Protein AF-A0A830HK36-F1 (afdb_monomer)

Sequence (342 aa):
MQSNKYELEREARIAQNKKRMAELNLLFIARTTIAHAPAPARARLPAPTRVRCSLPVRASARLVGAQAEHARGLGSDSETDDEGFVTPARDDPLRLGATTSGKRAIERVVSRNTSRNETWTGARMHELPPPPPGVRRNMSCHCCTQCVASWRGNMTKPLACSTCGKFYCARCLFHINGAADMEEVYNFIDEMSEDWSCFHCTGSCACQDKSLTSLYRHDSKPGYMAHKHRGWVGVNGGFAEAACKPQESLLDDSLNERRVKRKLTLDKPAPPPVVATATPPAAPVPELAVGASVRKKFGTRFFKGTVTELWQEPGEELTAHIVYEDGDEEDLGAEEARACVV

Structure (mmCIF, N/CA/C/O backbone):
data_AF-A0A830HK36-F1
#
_entry.id   AF-A0A830HK36-F1
#
loop_
_atom_site.group_PDB
_atom_site.id
_atom_site.type_symbol
_atom_site.label_atom_id
_atom_site.label_alt_id
_atom_site.label_comp_id
_atom_site.label_asym_id
_atom_site.label_entity_id
_atom_site.label_seq_id
_atom_site.pdbx_PDB_ins_code
_atom_site.Cartn_x
_atom_site.Cartn_y
_atom_site.Cartn_z
_atom_site.occupancy
_atom_site.B_iso_or_equiv
_atom_site.auth_seq_id
_atom_site.auth_comp_id
_atom_site.auth_asym_id
_atom_site.auth_atom_id
_atom_site.pdbx_PDB_model_num
ATOM 1 N N . MET A 1 1 ? 4.012 27.218 -19.187 1.00 58.56 1 MET A N 1
ATOM 2 C CA . MET A 1 1 ? 2.718 27.594 -18.563 1.00 58.56 1 MET A CA 1
ATOM 3 C C . MET A 1 1 ? 1.893 26.415 -18.027 1.00 58.56 1 MET A C 1
ATOM 5 O O . MET A 1 1 ? 1.077 26.654 -17.152 1.00 58.56 1 MET A O 1
ATOM 9 N N . GLN A 1 2 ? 2.092 25.159 -18.458 1.00 56.31 2 GLN A N 1
ATOM 10 C CA . GLN A 1 2 ? 1.302 24.017 -17.948 1.00 56.31 2 GLN A CA 1
ATOM 11 C C . GLN A 1 2 ? 1.636 23.584 -16.502 1.00 56.31 2 GLN A C 1
ATOM 13 O O . GLN A 1 2 ? 0.749 23.095 -15.811 1.00 56.31 2 GLN A O 1
ATOM 18 N N . SER A 1 3 ? 2.861 23.829 -16.015 1.00 64.75 3 SER A N 1
ATOM 19 C CA . SER A 1 3 ? 3.286 23.459 -14.647 1.00 64.75 3 SER A CA 1
ATOM 20 C C . SER A 1 3 ? 2.454 24.131 -13.545 1.00 64.75 3 SER A C 1
ATOM 22 O O . SER A 1 3 ? 2.100 23.496 -12.559 1.00 64.75 3 SER A O 1
ATOM 24 N N . ASN A 1 4 ? 2.060 25.391 -13.752 1.00 87.25 4 ASN A N 1
ATOM 25 C CA . ASN A 1 4 ? 1.393 26.204 -12.729 1.00 87.25 4 ASN A CA 1
ATOM 26 C C . ASN A 1 4 ? -0.065 25.755 -12.477 1.00 87.25 4 ASN A C 1
ATOM 28 O O . ASN A 1 4 ? -0.591 25.851 -11.374 1.00 87.25 4 ASN A O 1
ATOM 32 N N . LYS A 1 5 ? -0.722 25.173 -13.492 1.00 89.44 5 LYS A N 1
ATOM 33 C CA . LYS A 1 5 ? -2.081 24.626 -13.347 1.00 89.44 5 LYS A CA 1
ATOM 34 C C . LYS A 1 5 ? -2.105 23.391 -12.437 1.00 89.44 5 LYS A C 1
ATOM 36 O O . LYS A 1 5 ? -3.035 23.225 -11.655 1.00 89.44 5 LYS A O 1
ATOM 41 N N . TYR A 1 6 ? -1.087 22.534 -12.531 1.00 81.88 6 TYR A N 1
ATOM 42 C CA . TYR A 1 6 ? -1.028 21.300 -11.746 1.00 81.88 6 TYR A CA 1
ATOM 43 C C . TYR A 1 6 ? -0.769 21.566 -10.259 1.00 81.88 6 TYR A C 1
ATOM 45 O O . TYR A 1 6 ? -1.381 20.922 -9.405 1.00 81.88 6 TYR A O 1
ATOM 53 N N . GLU A 1 7 ? 0.096 22.533 -9.947 1.00 88.56 7 GLU A N 1
ATOM 54 C CA . GLU A 1 7 ? 0.375 22.949 -8.568 1.00 88.56 7 GLU A CA 1
ATOM 55 C C . GLU A 1 7 ? -0.876 23.525 -7.897 1.00 88.56 7 GLU A C 1
ATOM 57 O O . GLU A 1 7 ? -1.261 23.045 -6.830 1.00 88.56 7 GLU A O 1
ATOM 62 N N . LEU A 1 8 ? -1.601 24.419 -8.578 1.00 92.94 8 LEU A N 1
ATOM 63 C CA . LEU A 1 8 ? -2.870 24.965 -8.081 1.00 92.94 8 LEU A CA 1
ATOM 64 C C . LEU A 1 8 ? -3.931 23.878 -7.836 1.00 92.94 8 LEU A C 1
ATOM 66 O O . LEU A 1 8 ? -4.602 23.875 -6.803 1.00 92.94 8 LEU A O 1
ATOM 70 N N . GLU A 1 9 ? -4.071 22.906 -8.744 1.00 90.81 9 GLU A N 1
ATOM 71 C CA . GLU A 1 9 ? -4.997 21.780 -8.548 1.00 90.81 9 GLU A CA 1
ATOM 72 C C . GLU A 1 9 ? -4.570 20.856 -7.392 1.00 90.81 9 GLU A C 1
ATOM 74 O O . GLU A 1 9 ? -5.410 20.248 -6.720 1.00 90.81 9 GLU A O 1
ATOM 79 N N . ARG A 1 10 ? -3.263 20.700 -7.151 1.00 89.19 10 ARG A N 1
ATOM 80 C CA . ARG A 1 10 ? -2.732 19.935 -6.014 1.00 89.19 10 ARG A CA 1
ATOM 81 C C . ARG A 1 10 ? -3.017 20.650 -4.694 1.00 89.19 10 ARG A C 1
ATOM 83 O O . ARG A 1 10 ? -3.523 20.009 -3.774 1.00 89.19 10 ARG A O 1
ATOM 90 N N . GLU A 1 11 ? -2.757 21.949 -4.613 1.00 93.38 11 GLU A N 1
ATOM 91 C CA . GLU A 1 11 ? -3.015 22.757 -3.417 1.00 93.38 11 GLU A CA 1
ATOM 92 C C . GLU A 1 11 ? -4.505 22.815 -3.070 1.00 93.38 11 GLU A C 1
ATOM 94 O O . GLU A 1 11 ? -4.875 22.596 -1.913 1.00 93.38 11 GLU A O 1
ATOM 99 N N . ALA A 1 12 ? -5.377 22.983 -4.070 1.00 93.50 12 ALA A N 1
ATOM 100 C CA . ALA A 1 12 ? -6.826 22.961 -3.874 1.00 93.50 12 ALA A CA 1
ATOM 101 C C . ALA A 1 12 ? -7.313 21.630 -3.268 1.00 93.50 12 ALA A C 1
ATOM 103 O O . ALA A 1 12 ? -8.135 21.622 -2.348 1.00 93.50 12 ALA A O 1
ATOM 104 N N . ARG A 1 13 ? -6.764 20.493 -3.721 1.00 81.38 13 ARG A N 1
ATOM 105 C CA . ARG A 1 13 ? -7.080 19.168 -3.156 1.00 81.38 13 ARG A CA 1
ATOM 106 C C . ARG A 1 13 ? -6.588 19.011 -1.721 1.00 81.38 13 ARG A C 1
ATOM 108 O O . ARG A 1 13 ? -7.319 18.479 -0.887 1.00 81.38 13 ARG A O 1
ATOM 115 N N . ILE A 1 14 ? -5.377 19.479 -1.416 1.00 84.62 14 ILE A N 1
ATOM 116 C CA . ILE A 1 14 ? -4.837 19.447 -0.049 1.00 84.62 14 ILE A CA 1
ATOM 117 C C . ILE A 1 14 ? -5.732 20.271 0.884 1.00 84.62 14 ILE A C 1
ATOM 119 O O . ILE A 1 14 ? -6.110 19.791 1.953 1.00 84.62 14 ILE A O 1
ATOM 123 N N . ALA A 1 15 ? -6.137 21.472 0.465 1.00 91.31 15 ALA A N 1
ATOM 124 C CA . ALA A 1 15 ? -7.046 22.321 1.231 1.00 91.31 15 ALA A CA 1
ATOM 125 C C . ALA A 1 15 ? -8.415 21.650 1.457 1.00 91.31 15 ALA A C 1
ATOM 127 O O . ALA A 1 15 ? -8.932 21.652 2.577 1.00 91.31 15 ALA A O 1
ATOM 128 N N . GLN A 1 16 ? -8.977 21.007 0.428 1.00 92.25 16 GLN A N 1
ATOM 129 C CA . GLN A 1 16 ? -10.244 20.280 0.536 1.00 92.25 16 GLN A CA 1
ATOM 130 C C . GLN A 1 16 ? -10.155 19.087 1.503 1.00 92.25 16 GLN A C 1
ATOM 132 O O . GLN A 1 16 ? -11.058 18.888 2.319 1.00 92.25 16 GLN A O 1
ATOM 137 N N . ASN A 1 17 ? -9.062 18.319 1.461 1.00 81.81 17 ASN A N 1
ATOM 138 C CA . ASN A 1 17 ? -8.840 17.202 2.381 1.00 81.81 17 ASN A CA 1
ATOM 139 C C . ASN A 1 17 ? -8.663 17.681 3.827 1.00 81.81 17 ASN A C 1
ATOM 141 O O . ASN A 1 17 ? -9.283 17.115 4.728 1.00 81.81 17 ASN A O 1
ATOM 145 N N . LYS A 1 18 ? -7.903 18.763 4.052 1.00 87.75 18 LYS A N 1
ATOM 146 C CA . LYS A 1 18 ? -7.765 19.388 5.378 1.00 87.75 18 LYS A CA 1
ATOM 147 C C . LYS A 1 18 ? -9.119 19.828 5.936 1.00 87.75 18 LYS A C 1
ATOM 149 O O . LYS A 1 18 ? -9.432 19.519 7.084 1.00 87.75 18 LYS A O 1
ATOM 154 N N . LYS A 1 19 ? -9.959 20.468 5.113 1.00 93.19 19 LYS A N 1
ATOM 155 C CA . LYS A 1 19 ? -11.326 20.852 5.499 1.00 93.19 19 LYS A CA 1
ATOM 156 C C . LYS A 1 19 ? -12.171 19.634 5.888 1.00 93.19 19 LYS A C 1
ATOM 158 O O . LYS A 1 19 ? -12.787 19.629 6.949 1.00 93.19 19 LYS A O 1
ATOM 163 N N . ARG A 1 20 ? -12.151 18.577 5.071 1.00 89.44 20 ARG A N 1
ATOM 164 C CA . ARG A 1 20 ? -12.899 17.338 5.338 1.00 89.44 20 ARG A CA 1
ATOM 165 C C . ARG A 1 20 ? -12.444 16.650 6.630 1.00 89.44 20 ARG A C 1
ATOM 167 O O . ARG A 1 20 ? -13.276 16.134 7.371 1.00 89.44 20 ARG A O 1
ATOM 174 N N . MET A 1 21 ? -11.143 16.652 6.918 1.00 85.38 21 MET A N 1
ATOM 175 C CA . MET A 1 21 ? -10.602 16.108 8.167 1.00 85.38 21 MET A CA 1
ATOM 176 C C . MET A 1 21 ? -11.009 16.943 9.385 1.00 85.38 21 MET A C 1
ATOM 178 O O . MET A 1 21 ? -11.389 16.372 10.405 1.00 85.38 21 MET A O 1
ATOM 182 N N . ALA A 1 22 ? -11.011 18.274 9.273 1.00 90.06 22 ALA A N 1
ATOM 183 C CA . ALA A 1 22 ? -11.504 19.153 10.331 1.00 90.06 22 ALA A CA 1
ATOM 184 C C . ALA A 1 22 ? -12.996 18.908 10.635 1.00 90.06 22 ALA A C 1
ATOM 186 O O . ALA A 1 22 ?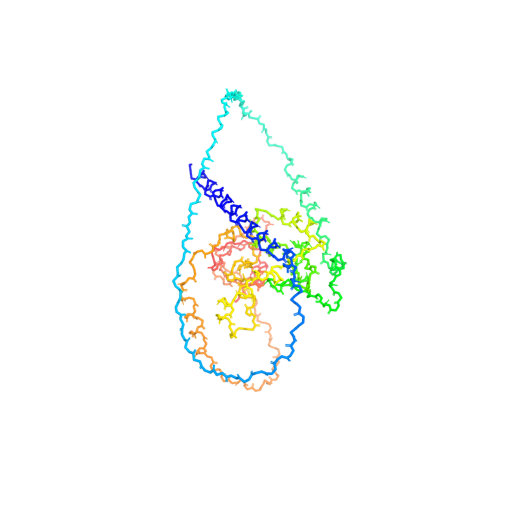 -13.377 18.792 11.798 1.00 90.06 22 ALA A O 1
ATOM 187 N N . GLU A 1 23 ? -13.831 18.740 9.604 1.00 92.38 23 GLU A N 1
ATOM 188 C CA . GLU A 1 23 ? -15.253 18.396 9.762 1.00 92.38 23 GLU A CA 1
ATOM 189 C C . GLU A 1 23 ? -15.447 17.034 10.450 1.00 92.38 23 GLU A C 1
ATOM 191 O O . GLU A 1 23 ? -16.279 16.900 11.351 1.00 92.38 23 GLU A O 1
ATOM 196 N N . LEU A 1 24 ? -14.652 16.023 10.081 1.00 87.56 24 LEU A N 1
ATOM 197 C CA . LEU A 1 24 ? -14.685 14.712 10.735 1.00 87.56 24 LEU A CA 1
ATOM 198 C C . LEU A 1 24 ? -14.238 14.781 12.201 1.00 87.56 24 LEU A C 1
ATOM 200 O O . LEU A 1 24 ? -14.864 14.139 13.046 1.00 87.56 24 LEU A O 1
ATOM 204 N N . ASN A 1 25 ? -13.216 15.579 12.519 1.00 87.12 25 ASN A N 1
ATOM 205 C CA . ASN A 1 25 ? -12.783 15.810 13.898 1.00 87.12 25 ASN A CA 1
ATOM 206 C C . ASN A 1 25 ? -13.870 16.504 14.729 1.00 87.12 25 ASN A C 1
ATOM 208 O O . ASN A 1 25 ? -14.127 16.086 15.856 1.00 87.12 25 ASN A O 1
ATOM 212 N N . LEU A 1 26 ? -14.568 17.500 14.176 1.00 90.00 26 LEU A N 1
ATOM 213 C CA . LEU A 1 26 ? -15.695 18.142 14.862 1.00 90.00 26 LEU A CA 1
ATOM 214 C C . LEU A 1 26 ? -16.840 17.158 15.131 1.00 90.00 26 LEU A C 1
ATOM 216 O O . LEU A 1 26 ? -17.381 17.127 16.236 1.00 90.00 26 LEU A O 1
ATOM 220 N N . LEU A 1 27 ? -17.179 16.301 14.162 1.00 86.69 27 LEU A N 1
ATOM 221 C CA . LEU A 1 27 ? -18.181 15.246 14.354 1.00 86.69 27 LEU A CA 1
ATOM 222 C C . LEU A 1 27 ? -17.747 14.214 15.402 1.00 86.69 27 LEU A C 1
ATOM 224 O O . LEU A 1 27 ? -18.587 13.698 16.145 1.00 86.69 27 LEU A O 1
ATOM 228 N N . PHE A 1 28 ? -16.451 13.910 15.472 1.00 86.88 28 PHE A N 1
ATOM 229 C CA . PHE A 1 28 ? -15.896 13.036 16.498 1.00 86.88 28 PHE A CA 1
ATOM 230 C C . PHE A 1 28 ? -16.030 13.662 17.891 1.00 86.88 28 PHE A C 1
ATOM 232 O O . PHE A 1 28 ? -16.603 13.026 18.775 1.00 86.88 28 PHE A O 1
ATOM 239 N N . ILE A 1 29 ? -15.611 14.921 18.061 1.00 84.69 29 ILE A N 1
ATOM 240 C CA . ILE A 1 29 ? -15.742 15.669 19.322 1.00 84.69 29 ILE A CA 1
ATOM 241 C C . ILE A 1 29 ? -17.211 15.762 19.753 1.00 84.69 29 ILE A C 1
ATOM 243 O O . ILE A 1 29 ? -17.525 15.527 20.919 1.00 84.69 29 ILE A O 1
ATOM 247 N N . ALA A 1 30 ? -18.130 16.046 18.826 1.00 81.50 30 ALA A N 1
ATOM 248 C CA . ALA A 1 30 ? -19.563 16.117 19.118 1.00 81.50 30 ALA A CA 1
ATOM 249 C C . ALA A 1 30 ? -20.128 14.767 19.599 1.00 81.50 30 ALA A C 1
ATOM 251 O O . ALA A 1 30 ? -20.947 14.710 20.515 1.00 81.50 30 ALA A O 1
ATOM 252 N N . ARG A 1 31 ? -19.675 13.649 19.017 1.00 81.81 31 ARG A N 1
ATOM 253 C CA . ARG A 1 31 ? -20.098 12.308 19.450 1.00 81.81 31 ARG A CA 1
ATOM 254 C C . ARG A 1 31 ? -19.546 11.933 20.821 1.00 81.81 31 ARG A C 1
ATOM 256 O O . ARG A 1 31 ? -20.273 11.332 21.610 1.00 81.81 31 ARG A O 1
ATOM 263 N N . THR A 1 32 ? -18.293 12.269 21.112 1.00 78.94 32 THR A N 1
ATOM 264 C CA . THR A 1 32 ? -17.676 11.945 22.405 1.00 78.94 32 THR A CA 1
ATOM 265 C C . THR A 1 32 ? -18.232 12.812 23.534 1.00 78.94 32 THR A C 1
ATOM 267 O O . THR A 1 32 ? -18.487 12.293 24.617 1.00 78.94 32 THR A O 1
ATOM 270 N N . THR A 1 33 ? -18.537 14.089 23.284 1.00 77.69 33 THR A N 1
ATOM 271 C CA . THR A 1 33 ? -19.205 14.950 24.280 1.00 77.69 33 THR A CA 1
ATOM 272 C C . THR A 1 33 ? -20.608 14.460 24.635 1.00 77.69 33 THR A C 1
ATOM 274 O O . THR A 1 33 ? -20.967 14.471 25.810 1.00 77.69 33 THR A O 1
ATOM 277 N N . ILE A 1 34 ? -21.380 13.937 23.673 1.00 72.44 34 ILE A N 1
ATOM 278 C CA . ILE A 1 34 ? -22.687 13.317 23.964 1.00 72.44 34 ILE A CA 1
ATOM 279 C C . ILE A 1 34 ? -22.522 12.036 24.798 1.00 72.44 34 ILE A C 1
ATOM 281 O O . ILE A 1 34 ? -23.320 11.784 25.700 1.00 72.44 34 ILE A O 1
ATOM 285 N N . ALA A 1 35 ? -21.484 11.238 24.539 1.00 66.69 35 ALA A N 1
ATOM 286 C CA . ALA A 1 35 ? -21.233 9.999 25.278 1.00 66.69 35 ALA A CA 1
ATOM 287 C C . ALA A 1 35 ? -20.786 10.230 26.736 1.00 66.69 35 ALA A C 1
ATOM 289 O O . ALA A 1 35 ? -21.010 9.366 27.582 1.00 66.69 35 ALA A O 1
ATOM 290 N N . HIS A 1 36 ? -20.183 11.386 27.033 1.00 64.88 36 HIS A N 1
ATOM 291 C CA . HIS A 1 36 ? -19.720 11.759 28.374 1.00 64.88 36 HIS A CA 1
ATOM 292 C C . HIS A 1 36 ? -20.655 12.712 29.126 1.00 64.88 36 HIS A C 1
ATOM 294 O O . HIS A 1 36 ? -20.343 13.096 30.255 1.00 64.88 36 HIS A O 1
ATOM 300 N N . ALA A 1 37 ? -21.809 13.071 28.554 1.00 62.34 37 ALA A N 1
ATOM 301 C CA . ALA A 1 37 ? -22.826 13.793 29.302 1.00 62.34 37 ALA A CA 1
ATOM 302 C C . ALA A 1 37 ? -23.232 12.943 30.525 1.00 62.34 37 ALA A C 1
ATOM 304 O O . ALA A 1 37 ? -23.638 11.787 30.351 1.00 62.34 37 ALA A O 1
ATOM 305 N N . PRO A 1 38 ? -23.102 13.463 31.763 1.00 68.69 38 PRO A N 1
ATOM 306 C CA . PRO A 1 38 ? -23.496 12.724 32.951 1.00 68.69 38 PRO A CA 1
ATOM 307 C C . PRO A 1 38 ? -24.960 12.335 32.790 1.00 68.69 38 PRO A C 1
ATOM 309 O O . PRO A 1 38 ? -25.804 13.190 32.509 1.00 68.69 38 PRO A O 1
ATOM 312 N N . ALA A 1 39 ? -25.246 11.035 32.915 1.00 66.25 39 ALA A N 1
ATOM 313 C CA . ALA A 1 39 ? -26.605 10.527 32.818 1.00 66.25 39 ALA A CA 1
ATOM 314 C C . ALA A 1 39 ? -27.504 11.409 33.698 1.00 66.25 39 ALA A C 1
ATOM 316 O O . ALA A 1 39 ? -27.148 11.617 34.866 1.00 66.25 39 ALA A O 1
ATOM 317 N N . PRO A 1 40 ? -28.613 11.962 33.164 1.00 67.06 40 PRO A N 1
ATOM 318 C CA . PRO A 1 40 ? -29.472 12.841 33.938 1.00 67.06 40 PRO A CA 1
ATOM 319 C C . PRO A 1 40 ? -29.811 12.109 35.225 1.00 67.06 40 PRO A C 1
ATOM 321 O O . PRO A 1 40 ? -30.260 10.956 35.178 1.00 67.06 40 PRO A O 1
ATOM 324 N N . ALA A 1 41 ? -29.486 12.741 36.357 1.00 64.88 41 ALA A N 1
ATOM 325 C CA . ALA A 1 41 ? -29.675 12.166 37.675 1.00 64.88 41 ALA A CA 1
ATOM 326 C C . ALA A 1 41 ? -31.085 11.584 37.712 1.00 64.88 41 ALA A C 1
ATOM 328 O O . ALA A 1 41 ? -32.067 12.319 37.592 1.00 64.88 41 ALA A O 1
ATOM 329 N N . ARG A 1 42 ? -31.185 10.250 37.777 1.00 56.16 42 ARG A N 1
ATOM 330 C CA . ARG A 1 42 ? -32.475 9.578 37.883 1.00 56.16 42 ARG A CA 1
ATOM 331 C C . ARG A 1 42 ? -33.108 10.113 39.154 1.00 56.16 42 ARG A C 1
ATOM 333 O O . ARG A 1 42 ? -32.707 9.712 40.247 1.00 56.16 42 ARG A O 1
ATOM 340 N N . ALA A 1 43 ? -34.062 11.032 39.005 1.00 60.31 43 ALA A N 1
ATOM 341 C CA . ALA A 1 43 ? -34.945 11.419 40.082 1.00 60.31 43 ALA A CA 1
ATOM 342 C C . ALA A 1 43 ? -35.481 10.108 40.654 1.00 60.31 43 ALA A C 1
ATOM 344 O O . ALA A 1 43 ? -36.105 9.319 39.937 1.00 60.31 43 ALA A O 1
ATOM 345 N N . ARG A 1 44 ? -35.119 9.814 41.907 1.00 55.53 44 ARG A N 1
ATOM 346 C CA . ARG A 1 44 ? -35.640 8.657 42.626 1.00 55.53 44 ARG A CA 1
ATOM 347 C C . ARG A 1 44 ? -37.140 8.875 42.732 1.00 55.53 44 ARG A C 1
ATOM 349 O O . ARG A 1 44 ? -37.599 9.589 43.617 1.00 55.53 44 ARG A O 1
ATOM 356 N N . LEU A 1 45 ? -37.891 8.300 41.798 1.00 65.50 45 LEU A N 1
ATOM 357 C CA . LEU A 1 45 ? -39.326 8.182 41.957 1.00 65.50 45 LEU A CA 1
ATOM 358 C C . LEU A 1 45 ? -39.558 7.367 43.238 1.00 65.50 45 LEU A C 1
ATOM 360 O O . LEU A 1 45 ? -38.884 6.347 43.432 1.00 65.50 45 LEU A O 1
ATOM 364 N N . PRO A 1 46 ? -40.445 7.824 44.136 1.00 66.62 46 PRO A N 1
ATOM 365 C CA . PRO A 1 46 ? -40.798 7.064 45.322 1.00 66.62 46 PRO A CA 1
ATOM 366 C C . PRO A 1 46 ? -41.294 5.677 44.904 1.00 66.62 46 PRO A C 1
ATOM 368 O O . PRO A 1 46 ? -41.938 5.516 43.864 1.00 66.62 46 PRO A O 1
ATOM 371 N N . ALA A 1 47 ? -40.933 4.669 45.698 1.00 59.12 47 ALA A N 1
ATOM 372 C CA . ALA A 1 47 ? -41.274 3.279 45.434 1.00 59.12 47 ALA A CA 1
ATOM 373 C C . ALA A 1 47 ? -42.781 3.136 45.146 1.00 59.12 47 ALA A C 1
ATOM 375 O O . ALA A 1 47 ? -43.590 3.713 45.877 1.00 59.12 47 ALA A O 1
ATOM 376 N N . PRO A 1 48 ? -43.181 2.374 44.111 1.00 47.03 48 PRO A N 1
ATOM 377 C CA . PRO A 1 48 ? -44.587 2.188 43.807 1.00 47.03 48 PRO A CA 1
ATOM 378 C C . PRO A 1 48 ? -45.244 1.409 44.946 1.00 47.03 48 PRO A C 1
ATOM 380 O O . PRO A 1 48 ? -44.954 0.232 45.177 1.00 47.03 48 PRO A O 1
ATOM 383 N N . THR A 1 49 ? -46.153 2.065 45.659 1.00 59.19 49 THR A N 1
ATOM 384 C CA . THR A 1 49 ? -47.105 1.405 46.544 1.00 59.19 49 THR A CA 1
ATOM 385 C C . THR A 1 49 ? -47.931 0.450 45.686 1.00 59.19 49 THR A C 1
ATOM 387 O O . THR A 1 49 ? -48.589 0.861 44.730 1.00 59.19 49 THR A O 1
ATOM 390 N N . ARG A 1 50 ? -47.856 -0.854 45.982 1.00 44.91 50 ARG A N 1
ATOM 391 C CA . ARG A 1 50 ? -48.641 -1.892 45.300 1.00 44.91 50 ARG A CA 1
ATOM 392 C C . ARG A 1 50 ? -50.130 -1.638 45.529 1.00 44.91 50 ARG A C 1
ATOM 394 O O . ARG A 1 50 ? -50.684 -2.080 46.529 1.00 44.91 50 ARG A O 1
ATOM 401 N N . VAL A 1 51 ? -50.785 -0.991 44.573 1.00 45.88 51 VAL A N 1
ATOM 402 C CA . VAL A 1 51 ? -52.243 -0.993 44.459 1.00 45.88 51 VAL A CA 1
ATOM 403 C C . VAL A 1 51 ? -52.611 -2.027 43.400 1.00 45.88 51 VAL A C 1
ATOM 405 O O . VAL A 1 51 ? -52.342 -1.855 42.213 1.00 45.88 51 VAL A O 1
ATOM 408 N N . ARG A 1 52 ? -53.191 -3.146 43.846 1.00 48.00 52 ARG A N 1
ATOM 409 C CA . ARG A 1 52 ? -53.922 -4.068 42.973 1.00 48.00 52 ARG A CA 1
ATOM 410 C C . ARG A 1 52 ? -55.210 -3.367 42.556 1.00 48.00 52 ARG A C 1
ATOM 412 O O . ARG A 1 52 ? -56.121 -3.300 43.369 1.00 48.00 52 ARG A O 1
ATOM 419 N N . CYS A 1 53 ? -55.299 -2.921 41.309 1.00 35.78 53 CYS A N 1
ATOM 420 C CA . CYS A 1 53 ? -56.580 -2.648 40.669 1.00 35.78 53 CYS A CA 1
ATOM 421 C C . CYS A 1 53 ? -56.568 -3.170 39.232 1.00 35.78 53 CYS A C 1
ATOM 423 O O . CYS A 1 53 ? -55.646 -2.940 38.453 1.00 35.78 53 CYS A O 1
ATOM 425 N N . SER A 1 54 ? -57.618 -3.927 38.951 1.00 41.78 54 SER A N 1
ATOM 426 C CA . SER A 1 54 ? -58.068 -4.471 37.679 1.00 41.78 54 SER A CA 1
ATOM 427 C C . SER A 1 54 ? -58.232 -3.404 36.592 1.00 41.78 54 SER A C 1
ATOM 429 O O . SER A 1 54 ? -58.691 -2.295 36.858 1.00 41.78 54 SER A O 1
ATOM 431 N N . LEU A 1 55 ? -57.895 -3.792 35.358 1.00 38.00 55 LEU A N 1
ATOM 432 C CA . LEU A 1 55 ? -58.166 -3.063 34.114 1.00 38.00 55 LEU A CA 1
ATOM 433 C C . LEU A 1 55 ? -59.644 -2.647 34.005 1.00 38.00 55 LEU A C 1
ATOM 435 O O . LEU A 1 55 ? -60.526 -3.389 34.445 1.00 38.00 55 LEU A O 1
ATOM 439 N N . PRO A 1 56 ? -59.917 -1.543 33.288 1.00 46.75 56 PRO A N 1
ATOM 440 C CA . PRO A 1 56 ? -60.539 -1.763 31.988 1.00 46.75 56 PRO A CA 1
ATOM 441 C C . PRO A 1 56 ? -59.976 -0.921 30.829 1.00 46.75 56 PRO A C 1
ATOM 443 O O . PRO A 1 56 ? -59.522 0.210 30.955 1.00 46.75 56 PRO A O 1
ATOM 446 N N . VAL A 1 57 ? -60.071 -1.568 29.671 1.00 41.62 57 VAL A N 1
ATOM 447 C CA . VAL A 1 57 ? -60.219 -1.089 28.289 1.00 41.62 57 VAL A CA 1
ATOM 448 C C . VAL A 1 57 ? -60.835 0.321 28.151 1.00 41.62 57 VAL A C 1
ATOM 450 O O . VAL A 1 57 ? -61.951 0.514 28.620 1.00 41.62 57 VAL A O 1
ATOM 453 N N . ARG A 1 58 ? -60.185 1.254 27.420 1.00 37.16 58 ARG A N 1
ATOM 454 C CA . ARG A 1 58 ? -60.559 1.789 26.073 1.00 37.16 58 ARG A CA 1
ATOM 455 C C . ARG A 1 58 ? -59.894 3.147 25.735 1.00 37.16 58 ARG A C 1
ATOM 457 O O . ARG A 1 58 ? -59.737 4.000 26.592 1.00 37.16 58 ARG A O 1
ATOM 464 N N . ALA A 1 59 ? -59.698 3.325 24.422 1.00 33.56 59 ALA A N 1
ATOM 465 C CA . ALA A 1 59 ? -59.797 4.553 23.612 1.00 33.56 59 ALA A CA 1
ATOM 466 C C . ALA A 1 59 ? -58.640 5.585 23.545 1.00 33.56 59 ALA A C 1
ATOM 468 O O . ALA A 1 59 ? -58.352 6.331 24.469 1.00 33.56 59 ALA A O 1
ATOM 469 N N . SER A 1 60 ? -58.071 5.631 22.333 1.00 42.59 60 SER A N 1
ATOM 470 C CA . SER A 1 60 ? -57.637 6.755 21.485 1.00 42.59 60 SER A CA 1
ATOM 471 C C . SER A 1 60 ? -57.626 8.194 22.026 1.00 42.59 60 SER A C 1
ATOM 473 O O . SER A 1 60 ? -58.667 8.706 22.418 1.00 42.59 60 SER A O 1
ATOM 475 N N . ALA A 1 61 ? -56.527 8.920 21.766 1.00 34.38 61 ALA A N 1
ATOM 476 C CA . ALA A 1 61 ? -56.568 10.337 21.378 1.00 34.38 61 ALA A CA 1
ATOM 477 C C . ALA A 1 61 ? -55.277 10.791 20.663 1.00 34.38 61 ALA A C 1
ATOM 479 O O . ALA A 1 61 ? -54.172 10.379 21.005 1.00 34.38 61 ALA A O 1
ATOM 480 N N . ARG A 1 62 ? -55.466 11.646 19.650 1.00 42.72 62 ARG A N 1
ATOM 481 C CA . ARG A 1 62 ? -54.467 12.392 18.867 1.00 42.72 62 ARG A CA 1
ATOM 482 C C . ARG A 1 62 ? -53.890 13.580 19.664 1.00 42.72 62 ARG A C 1
ATOM 484 O O . ARG A 1 62 ? -54.623 14.194 20.428 1.00 42.72 62 ARG A O 1
ATOM 491 N N . LEU A 1 63 ? -52.662 13.987 19.333 1.00 37.75 63 LEU A N 1
ATOM 492 C CA . LEU A 1 63 ? -52.087 15.349 19.434 1.00 37.75 63 LEU A CA 1
ATOM 493 C C . LEU A 1 63 ? -51.042 15.430 18.298 1.00 37.75 63 LEU A C 1
ATOM 495 O O . LEU A 1 63 ? -50.255 14.500 18.168 1.00 37.75 63 LEU A O 1
ATOM 499 N N . VAL A 1 64 ? -51.054 16.319 17.295 1.00 34.78 64 VAL A N 1
ATOM 500 C CA . VAL A 1 64 ? -51.185 17.792 17.197 1.00 34.78 64 VAL A CA 1
ATOM 501 C C . VAL A 1 64 ? -50.078 18.557 17.936 1.00 34.78 64 VAL A C 1
ATOM 503 O O . VAL A 1 64 ? -50.213 18.846 19.114 1.00 34.78 64 VAL A O 1
ATOM 506 N N . GLY A 1 65 ? -49.006 18.857 17.185 1.00 32.53 65 GLY A N 1
ATOM 507 C CA . GLY A 1 65 ? -48.426 20.192 16.947 1.00 32.53 65 GLY A CA 1
ATOM 508 C C . GLY A 1 65 ? -47.813 21.010 18.095 1.00 32.53 65 GLY A C 1
ATOM 509 O O . GLY A 1 65 ? -48.505 21.346 19.042 1.00 32.53 65 GLY A O 1
ATOM 510 N N . ALA A 1 66 ? -46.561 21.450 17.903 1.00 35.06 66 ALA A N 1
ATOM 511 C CA . ALA A 1 66 ? -46.033 22.797 18.210 1.00 35.06 66 ALA A CA 1
ATOM 512 C C . ALA A 1 66 ? -44.567 22.862 17.717 1.00 35.06 66 ALA A C 1
ATOM 514 O O . ALA A 1 66 ? -43.763 22.007 18.068 1.00 35.06 66 ALA A O 1
ATOM 515 N N . GLN A 1 67 ? -44.286 23.624 16.656 1.00 33.91 67 GLN A N 1
ATOM 516 C CA . GLN A 1 67 ? -43.750 24.999 16.666 1.00 33.91 67 GLN A CA 1
ATOM 517 C C . GLN A 1 67 ? -42.246 25.081 16.982 1.00 33.91 67 GLN A C 1
ATOM 519 O O . GLN A 1 67 ? -41.808 24.859 18.104 1.00 33.91 67 GLN A O 1
ATOM 524 N N . ALA A 1 68 ? -41.477 25.444 15.952 1.00 35.12 68 ALA A N 1
ATOM 525 C CA . ALA A 1 68 ? -40.111 25.933 16.053 1.00 35.12 68 ALA A CA 1
ATOM 526 C C . ALA A 1 68 ? -40.140 27.443 15.780 1.00 35.12 68 ALA A C 1
ATOM 528 O O . ALA A 1 68 ? -40.520 27.864 14.686 1.00 35.12 68 ALA A O 1
ATOM 529 N N . GLU A 1 69 ? -39.756 28.238 16.775 1.00 39.44 69 GLU A N 1
ATOM 530 C CA . GLU A 1 69 ? -39.515 29.671 16.638 1.00 39.44 69 GLU A CA 1
ATOM 531 C C . GLU A 1 69 ? -38.012 29.972 16.704 1.00 39.44 69 GLU A C 1
ATOM 533 O O . GLU A 1 69 ? -37.293 29.485 17.570 1.00 39.44 69 GLU A O 1
ATOM 538 N N . HIS A 1 70 ? -37.586 30.774 15.727 1.00 37.00 70 HIS A N 1
ATOM 539 C CA . HIS A 1 70 ? -36.666 31.909 15.817 1.00 37.00 70 HIS A CA 1
ATOM 540 C C . HIS A 1 70 ? -35.424 31.840 16.726 1.00 37.00 70 HIS A C 1
ATOM 542 O O . HIS A 1 70 ? -35.506 31.960 17.941 1.00 37.00 70 HIS A O 1
ATOM 548 N N . ALA A 1 71 ? -34.258 31.982 16.085 1.00 37.16 71 ALA A N 1
ATOM 549 C CA . ALA A 1 71 ? -33.288 33.003 16.483 1.00 37.16 71 ALA A CA 1
ATOM 550 C C . ALA A 1 71 ? -32.535 33.535 15.248 1.00 37.16 71 ALA A C 1
ATOM 552 O O . ALA A 1 71 ? -31.733 32.839 14.629 1.00 37.16 71 ALA A O 1
ATOM 553 N N . ARG A 1 72 ? -32.834 34.787 14.882 1.00 40.59 72 ARG A N 1
ATOM 554 C CA . ARG A 1 72 ? -31.958 35.672 14.103 1.00 40.59 72 ARG A CA 1
ATOM 555 C C . ARG A 1 72 ? -30.985 36.340 15.072 1.00 40.59 72 ARG A C 1
ATOM 557 O O . ARG A 1 72 ? -31.411 36.711 16.162 1.00 40.59 72 ARG A O 1
ATOM 564 N N . GLY A 1 73 ? -29.792 36.676 14.589 1.00 33.81 73 GLY A N 1
ATOM 565 C CA . GLY A 1 73 ? -29.202 37.968 14.933 1.00 33.81 73 GLY A CA 1
ATOM 566 C C . GLY A 1 73 ? -27.682 38.026 15.010 1.00 33.81 73 GLY A C 1
ATOM 567 O O . GLY A 1 73 ? -27.121 37.485 15.949 1.00 33.81 73 GLY A O 1
ATOM 568 N N . LEU A 1 74 ? -27.128 38.817 14.076 1.00 38.78 74 LEU A N 1
ATOM 569 C CA . LEU A 1 74 ? -26.022 39.782 14.235 1.00 38.78 74 LEU A CA 1
ATOM 570 C C . LEU A 1 74 ? -24.636 39.169 14.541 1.00 38.78 74 LEU A C 1
ATOM 572 O O . LEU A 1 74 ? -24.472 38.429 15.493 1.00 38.78 74 LEU A O 1
ATOM 576 N N . GLY A 1 75 ? -23.579 39.382 13.758 1.00 34.62 75 GLY A N 1
ATOM 577 C CA . GLY A 1 75 ? -23.173 40.603 13.064 1.00 34.62 75 GLY A CA 1
ATOM 578 C C . GLY A 1 75 ? -22.031 41.230 13.863 1.00 34.62 75 GLY A C 1
ATOM 579 O O . GLY A 1 75 ? -22.275 41.683 14.974 1.00 34.62 75 GLY A O 1
ATOM 580 N N . SER A 1 76 ? -20.815 41.237 13.317 1.00 40.16 76 SER A N 1
ATOM 581 C CA . SER A 1 76 ? -19.759 42.173 13.720 1.00 40.16 76 SER A CA 1
ATOM 582 C C . SER A 1 76 ? -18.602 42.123 12.730 1.00 40.16 76 SER A C 1
ATOM 584 O O . SER A 1 76 ? -17.955 41.087 12.558 1.00 40.16 76 SER A O 1
ATOM 586 N N . ASP A 1 77 ? -18.399 43.273 12.106 1.00 38.00 77 ASP A N 1
ATOM 587 C CA . ASP A 1 77 ? -17.263 43.681 11.299 1.00 38.00 77 ASP A CA 1
ATOM 588 C C . ASP A 1 77 ? -15.965 43.714 12.119 1.00 38.00 77 ASP A C 1
ATOM 590 O O . ASP A 1 77 ? -15.983 44.015 13.314 1.00 38.00 77 ASP A O 1
ATOM 594 N N . SER A 1 78 ? -14.834 43.491 11.452 1.00 45.25 78 SER A N 1
ATOM 595 C CA . SER A 1 78 ? -13.578 44.148 11.819 1.00 45.25 78 SER A CA 1
ATOM 596 C C . SER A 1 78 ? -12.639 44.175 10.617 1.00 45.25 78 SER A C 1
ATOM 598 O O . SER A 1 78 ? -12.097 43.146 10.206 1.00 45.25 78 SER A O 1
ATOM 600 N N . GLU A 1 79 ? -12.500 45.377 10.066 1.00 44.09 79 GLU A N 1
ATOM 601 C CA . GLU A 1 79 ? -11.388 45.844 9.243 1.00 44.09 79 GLU A CA 1
ATOM 602 C C . GLU A 1 79 ? -10.050 45.647 9.968 1.00 44.09 79 GLU A C 1
ATOM 604 O O . GLU A 1 79 ? -9.966 45.890 11.171 1.00 44.09 79 GLU A O 1
ATOM 609 N N . THR A 1 80 ? -9.012 45.277 9.217 1.00 43.41 80 THR A N 1
ATOM 610 C CA . THR A 1 80 ? -7.610 45.587 9.535 1.00 43.41 80 THR A CA 1
ATOM 611 C C . THR A 1 80 ? -6.820 45.698 8.229 1.00 43.41 80 THR A C 1
ATOM 613 O O . THR A 1 80 ? -6.598 44.697 7.547 1.00 43.41 80 THR A O 1
ATOM 616 N N . ASP A 1 81 ? -6.504 46.940 7.874 1.00 38.75 81 ASP A N 1
ATOM 617 C CA . ASP A 1 81 ? -5.169 47.487 7.606 1.00 38.75 81 ASP A CA 1
ATOM 618 C C . ASP A 1 81 ? -4.218 46.779 6.622 1.00 38.75 81 ASP A C 1
ATOM 620 O O . ASP A 1 81 ? -3.535 45.795 6.905 1.00 38.75 81 ASP A O 1
ATOM 624 N N . ASP A 1 82 ? -4.197 47.417 5.452 1.00 42.44 82 ASP A N 1
ATOM 625 C CA . ASP A 1 82 ? -3.089 47.789 4.570 1.00 42.44 82 ASP A CA 1
ATOM 626 C C . ASP A 1 82 ? -1.705 47.910 5.252 1.00 42.44 82 ASP A C 1
ATOM 628 O O . ASP A 1 82 ? -1.494 48.788 6.081 1.00 42.44 82 ASP A O 1
ATOM 632 N N . GLU A 1 83 ? -0.736 47.083 4.842 1.00 44.00 83 GLU A N 1
ATOM 633 C CA . GLU A 1 83 ? 0.698 47.319 5.063 1.00 44.00 83 GLU A CA 1
ATOM 634 C C . GLU A 1 83 ? 1.515 46.768 3.871 1.00 44.00 83 GLU A C 1
ATOM 636 O O . GLU A 1 83 ? 1.631 45.561 3.652 1.00 44.00 83 GLU A O 1
ATOM 641 N N . GLY A 1 84 ? 2.123 47.686 3.113 1.00 37.31 84 GLY A N 1
ATOM 642 C CA . GLY A 1 84 ? 3.558 47.627 2.812 1.00 37.31 84 GLY A CA 1
ATOM 643 C C . GLY A 1 84 ? 4.060 46.610 1.783 1.00 37.31 84 GLY A C 1
ATOM 644 O O . GLY A 1 84 ? 4.761 45.656 2.114 1.00 37.31 84 GLY A O 1
ATOM 645 N N . PHE A 1 85 ? 3.844 46.897 0.498 1.00 35.47 85 PHE A N 1
ATOM 646 C CA . PHE A 1 85 ? 4.575 46.276 -0.611 1.00 35.47 85 PHE A CA 1
ATOM 647 C C . PHE A 1 85 ? 6.025 46.804 -0.667 1.00 35.47 85 PHE A C 1
ATOM 649 O O . PHE A 1 85 ? 6.266 47.927 -1.108 1.00 35.47 85 PHE A O 1
ATOM 656 N N . VAL A 1 86 ? 7.002 45.992 -0.245 1.00 38.69 86 VAL A N 1
ATOM 657 C CA . VAL A 1 86 ? 8.442 46.246 -0.446 1.00 38.69 86 VAL A CA 1
ATOM 658 C C . VAL A 1 86 ? 9.038 45.110 -1.275 1.00 38.69 86 VAL A C 1
ATOM 660 O O . VAL A 1 86 ? 9.183 43.981 -0.811 1.00 38.69 86 VAL A O 1
ATOM 663 N N . THR A 1 87 ? 9.399 45.413 -2.520 1.00 45.53 87 THR A N 1
ATOM 664 C CA . THR A 1 87 ? 10.191 44.541 -3.397 1.00 45.53 87 THR A CA 1
ATOM 665 C C . THR A 1 87 ? 11.675 44.617 -3.036 1.00 45.53 87 THR A C 1
ATOM 667 O O . THR A 1 87 ? 12.230 45.718 -3.091 1.00 45.53 87 THR A O 1
ATOM 670 N N . PRO A 1 88 ? 12.371 43.497 -2.777 1.00 43.88 88 PRO A N 1
ATOM 671 C CA . PRO A 1 88 ? 13.818 43.461 -2.872 1.00 43.88 88 PRO A CA 1
ATOM 672 C C . PRO A 1 88 ? 14.276 43.180 -4.308 1.00 43.88 88 PRO A C 1
ATOM 674 O O . PRO A 1 88 ? 13.603 42.521 -5.104 1.00 43.88 88 PRO A O 1
ATOM 677 N N . ALA A 1 89 ? 15.436 43.753 -4.607 1.00 34.84 89 ALA A N 1
ATOM 678 C CA . ALA A 1 89 ? 16.097 43.813 -5.894 1.00 34.84 89 ALA A CA 1
ATOM 679 C C . ALA A 1 89 ? 16.403 42.439 -6.514 1.00 34.84 89 ALA A C 1
ATOM 681 O O . ALA A 1 89 ? 16.637 41.443 -5.834 1.00 34.84 89 ALA A O 1
ATOM 682 N N . ARG A 1 90 ? 16.419 42.440 -7.849 1.00 37.16 90 ARG A N 1
ATOM 683 C CA . ARG A 1 90 ? 16.948 41.377 -8.702 1.00 37.16 90 ARG A CA 1
ATOM 684 C C . ARG A 1 90 ? 18.467 41.326 -8.554 1.00 37.16 90 ARG A C 1
ATOM 686 O O . ARG A 1 90 ? 19.123 42.281 -8.958 1.00 37.16 90 ARG A O 1
ATOM 693 N N . ASP A 1 91 ? 18.985 40.196 -8.093 1.00 35.94 91 ASP A N 1
ATOM 694 C CA . ASP A 1 91 ? 20.378 39.813 -8.307 1.00 35.94 91 ASP A CA 1
ATOM 695 C C . ASP A 1 91 ? 20.456 38.723 -9.386 1.00 35.94 91 ASP A C 1
ATOM 697 O O . ASP A 1 91 ? 19.782 37.690 -9.329 1.00 35.94 91 ASP A O 1
ATOM 701 N N . ASP A 1 92 ? 21.270 39.013 -10.400 1.00 45.84 92 ASP A N 1
ATOM 702 C CA . ASP A 1 92 ? 21.719 38.123 -11.471 1.00 45.84 92 ASP A CA 1
ATOM 703 C C . ASP A 1 92 ? 22.461 36.894 -10.920 1.00 45.84 92 ASP A C 1
ATOM 705 O O . ASP A 1 92 ? 23.322 37.036 -10.048 1.00 45.84 92 ASP A O 1
ATOM 709 N N . PRO A 1 93 ? 22.292 35.709 -11.535 1.00 44.03 93 PRO A N 1
ATOM 710 C CA . PRO A 1 93 ? 23.322 34.686 -11.480 1.00 44.03 93 PRO A CA 1
ATOM 711 C C . PRO A 1 93 ? 23.826 34.354 -12.888 1.00 44.03 93 PRO A C 1
ATOM 713 O O . PRO A 1 93 ? 23.336 33.446 -13.562 1.00 44.03 93 PRO A O 1
ATOM 716 N N . LEU A 1 94 ? 24.888 35.045 -13.307 1.00 42.41 94 LEU A N 1
ATOM 717 C CA . LEU A 1 94 ? 25.837 34.506 -14.278 1.00 42.41 94 LEU A CA 1
ATOM 718 C C . LEU A 1 94 ? 27.041 33.911 -13.540 1.00 42.41 94 LEU A C 1
ATOM 720 O O . LEU A 1 94 ? 27.666 34.567 -12.714 1.00 42.41 94 LEU A O 1
ATOM 724 N N . ARG A 1 95 ? 27.400 32.692 -13.965 1.00 43.78 95 ARG A N 1
ATOM 725 C CA . ARG A 1 95 ? 28.663 31.966 -13.733 1.00 43.78 95 ARG A CA 1
ATOM 726 C C . ARG A 1 95 ? 28.973 31.521 -12.304 1.00 43.78 95 ARG A C 1
ATOM 728 O O . ARG A 1 95 ? 29.611 32.254 -11.567 1.00 43.78 95 ARG A O 1
ATOM 735 N N . LEU A 1 96 ? 28.796 30.223 -12.037 1.00 38.00 96 LEU A N 1
ATOM 736 C CA . LEU A 1 96 ? 29.777 29.439 -11.275 1.00 38.00 96 LEU A CA 1
ATOM 737 C C . LEU A 1 96 ? 29.856 28.005 -11.822 1.00 38.00 96 LEU A C 1
ATOM 739 O O . LEU A 1 96 ? 28.846 27.367 -12.107 1.00 38.00 96 LEU A O 1
ATOM 743 N N . GLY A 1 97 ? 31.091 27.557 -12.043 1.00 34.03 97 GLY A N 1
ATOM 744 C CA . GLY A 1 97 ? 31.441 26.317 -12.724 1.00 34.03 97 GLY A CA 1
ATOM 745 C C . GLY A 1 97 ? 31.124 25.047 -11.938 1.00 34.03 97 GLY A C 1
ATOM 746 O O . GLY A 1 97 ? 31.060 25.025 -10.709 1.00 34.03 97 GLY A O 1
ATOM 747 N N . ALA A 1 98 ? 30.971 23.963 -12.696 1.00 42.22 98 ALA A N 1
ATOM 748 C CA . ALA A 1 98 ? 30.851 22.607 -12.195 1.00 42.22 98 ALA A CA 1
ATOM 749 C C . ALA A 1 98 ? 32.076 22.235 -11.345 1.00 42.22 98 ALA A C 1
ATOM 751 O O . ALA A 1 98 ? 33.192 22.132 -11.851 1.00 42.22 98 ALA A O 1
ATOM 752 N N . THR A 1 99 ? 31.862 21.996 -10.051 1.00 44.56 99 THR A N 1
ATOM 753 C CA . THR A 1 99 ? 32.829 21.296 -9.201 1.00 44.56 99 THR A CA 1
ATOM 754 C C . THR A 1 99 ? 32.208 20.011 -8.666 1.00 44.56 99 THR A C 1
ATOM 756 O O . THR A 1 99 ? 31.005 19.907 -8.427 1.00 44.56 99 THR A O 1
ATOM 759 N N . THR A 1 100 ? 33.055 19.000 -8.519 1.00 48.62 100 THR A N 1
ATOM 760 C CA . THR A 1 100 ? 32.803 17.572 -8.265 1.00 48.62 100 THR A CA 1
ATOM 761 C C . THR A 1 100 ? 32.186 17.235 -6.890 1.00 48.62 100 THR A C 1
ATOM 763 O O . THR A 1 100 ? 32.385 16.145 -6.355 1.00 48.62 100 THR A O 1
ATOM 766 N N . SER A 1 101 ? 31.388 18.135 -6.307 1.00 48.72 101 SER A N 1
ATOM 767 C CA . SER A 1 101 ? 30.856 18.031 -4.938 1.00 48.72 101 SER A CA 1
ATOM 768 C C . SER A 1 101 ? 29.532 17.245 -4.816 1.00 48.72 101 SER A C 1
ATOM 770 O O . SER A 1 101 ? 29.131 16.858 -3.719 1.00 48.72 101 SER A O 1
ATOM 772 N N . GLY A 1 102 ? 28.867 16.923 -5.935 1.00 42.56 102 GLY A N 1
ATOM 773 C CA . GLY A 1 102 ? 27.569 16.224 -5.937 1.00 42.56 102 GLY A CA 1
ATOM 774 C C . GLY A 1 102 ? 27.615 14.757 -5.479 1.00 42.56 102 GLY A C 1
ATOM 775 O O . GLY A 1 102 ? 26.682 14.283 -4.834 1.00 42.56 102 GLY A O 1
ATOM 776 N N . LYS A 1 103 ? 28.723 14.039 -5.722 1.00 42.53 103 LYS A N 1
ATOM 777 C CA . LYS A 1 103 ? 28.836 12.609 -5.363 1.00 42.53 103 LYS A CA 1
ATOM 778 C C . LYS A 1 103 ? 28.903 12.370 -3.846 1.00 42.53 103 LYS A C 1
ATOM 780 O O . LYS A 1 103 ? 28.269 11.444 -3.351 1.00 42.53 103 LYS A O 1
ATOM 785 N N . ARG A 1 104 ? 29.556 13.254 -3.078 1.00 47.03 104 ARG A N 1
ATOM 786 C CA . ARG A 1 104 ? 29.685 13.102 -1.610 1.00 47.03 104 ARG A CA 1
ATOM 787 C C . ARG A 1 104 ? 28.434 13.507 -0.822 1.00 47.03 104 ARG A C 1
ATOM 789 O O . ARG A 1 104 ? 28.318 13.152 0.352 1.00 47.03 104 ARG A O 1
ATOM 796 N N . ALA A 1 105 ? 27.526 14.277 -1.423 1.00 48.53 105 ALA A N 1
ATOM 797 C CA . ALA A 1 105 ? 26.235 14.608 -0.819 1.00 48.53 105 ALA A CA 1
ATOM 798 C C . ALA A 1 105 ? 25.250 13.437 -0.969 1.00 48.53 105 ALA A C 1
ATOM 800 O O . ALA A 1 105 ? 24.591 13.063 -0.000 1.00 48.53 105 ALA A O 1
ATOM 801 N N . ILE A 1 106 ? 25.239 12.795 -2.142 1.00 50.16 106 ILE A N 1
ATOM 802 C CA . ILE A 1 106 ? 24.420 11.608 -2.419 1.00 50.16 106 ILE A CA 1
ATOM 803 C C . ILE A 1 106 ? 24.900 10.414 -1.582 1.00 50.16 106 ILE A C 1
ATOM 805 O O . ILE A 1 106 ? 24.081 9.776 -0.925 1.00 50.16 106 ILE A O 1
ATOM 809 N N . GLU A 1 107 ? 26.211 10.171 -1.475 1.00 44.72 107 GLU A N 1
ATOM 810 C CA . GLU A 1 107 ? 26.746 9.122 -0.590 1.00 44.72 107 GLU A CA 1
ATOM 811 C C . GLU A 1 107 ? 26.403 9.354 0.889 1.00 44.72 107 GLU A C 1
ATOM 813 O O . GLU A 1 107 ? 26.116 8.397 1.602 1.00 44.72 107 GLU A O 1
ATOM 818 N N . ARG A 1 108 ? 26.350 10.605 1.372 1.00 45.62 108 ARG A N 1
ATOM 819 C CA . ARG A 1 108 ? 25.948 10.897 2.763 1.00 45.62 108 ARG A CA 1
ATOM 820 C C . ARG A 1 108 ? 24.455 10.684 3.025 1.00 45.62 108 ARG A C 1
ATOM 822 O O . ARG A 1 108 ? 24.103 10.268 4.128 1.00 45.62 108 ARG A O 1
ATOM 829 N N . VAL A 1 109 ? 23.587 10.933 2.044 1.00 47.06 109 VAL A N 1
ATOM 830 C CA . VAL A 1 109 ? 22.140 10.659 2.153 1.00 47.06 109 VAL A CA 1
ATOM 831 C C . VAL A 1 109 ? 21.860 9.157 2.043 1.00 47.06 109 VAL A C 1
ATOM 833 O O . VAL A 1 109 ? 21.100 8.616 2.844 1.00 47.06 109 VAL A O 1
ATOM 836 N N . VAL A 1 110 ? 22.538 8.458 1.127 1.00 41.88 110 VAL A N 1
ATOM 837 C CA . VAL A 1 110 ? 22.434 6.999 0.971 1.00 41.88 110 VAL A CA 1
ATOM 838 C C . VAL A 1 110 ? 22.987 6.274 2.204 1.00 41.88 110 VAL A C 1
ATOM 840 O O . VAL A 1 110 ? 22.330 5.368 2.707 1.00 41.88 110 VAL A O 1
ATOM 843 N N . SER A 1 111 ? 24.112 6.730 2.767 1.00 36.25 111 SER A N 1
ATOM 844 C CA . SER A 1 111 ? 24.737 6.132 3.958 1.00 36.25 111 SER A CA 1
ATOM 845 C C . SER A 1 111 ? 23.965 6.413 5.266 1.00 36.25 111 SER A C 1
ATOM 847 O O . SER A 1 111 ? 23.939 5.577 6.169 1.00 36.25 111 SER A O 1
ATOM 849 N N . ARG A 1 112 ? 23.236 7.542 5.364 1.00 39.28 112 ARG A N 1
ATOM 850 C CA . ARG A 1 112 ? 22.279 7.794 6.468 1.00 39.28 112 ARG A CA 1
ATOM 851 C C . ARG A 1 112 ? 21.006 6.951 6.372 1.00 39.28 112 ARG A C 1
ATOM 853 O O . ARG A 1 112 ? 20.433 6.620 7.406 1.00 39.28 112 ARG A O 1
ATOM 860 N N . ASN A 1 113 ? 20.553 6.608 5.166 1.00 38.59 113 ASN A N 1
ATOM 861 C CA . ASN A 1 113 ? 19.384 5.744 4.991 1.00 38.59 113 ASN A CA 1
ATOM 862 C C . ASN A 1 113 ? 19.718 4.256 5.168 1.00 38.59 113 ASN A C 1
ATOM 864 O O . ASN A 1 113 ? 18.862 3.509 5.636 1.00 38.59 113 ASN A O 1
ATOM 868 N N . THR A 1 114 ? 20.944 3.814 4.870 1.00 39.66 114 THR A N 1
ATOM 869 C CA . THR A 1 114 ? 21.373 2.426 5.116 1.00 39.66 114 THR A CA 1
ATOM 870 C C . THR A 1 114 ? 21.679 2.140 6.585 1.00 39.66 114 THR A C 1
ATOM 872 O O . THR A 1 114 ? 21.331 1.057 7.047 1.00 39.66 114 THR A O 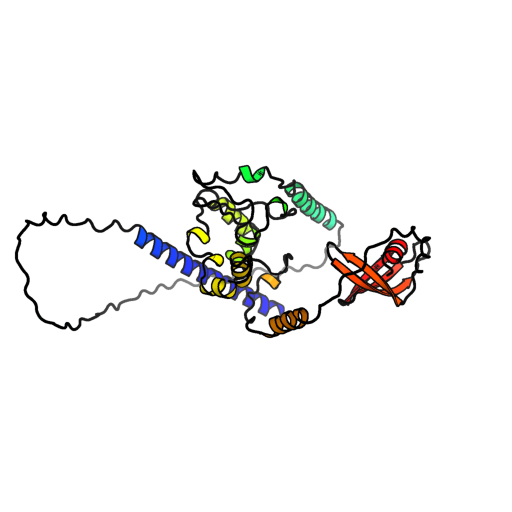1
ATOM 875 N N . SER A 1 115 ? 22.213 3.094 7.361 1.00 39.44 115 SER A N 1
ATOM 876 C CA . SER A 1 115 ? 22.394 2.911 8.816 1.00 39.44 115 SER A CA 1
ATOM 877 C C . SER A 1 115 ? 21.074 2.899 9.600 1.00 39.44 115 SER A C 1
ATOM 879 O O . SER A 1 115 ? 20.989 2.303 10.667 1.00 39.44 115 SER A O 1
ATOM 881 N N . ARG A 1 116 ? 20.008 3.496 9.050 1.00 43.50 116 ARG A N 1
ATOM 882 C CA . ARG A 1 116 ? 18.639 3.438 9.602 1.00 43.50 116 ARG A CA 1
ATOM 883 C C . ARG A 1 116 ? 17.867 2.175 9.195 1.00 43.50 116 ARG A C 1
ATOM 885 O O . ARG A 1 116 ? 16.768 1.946 9.699 1.00 43.50 116 ARG A O 1
ATOM 892 N N . ASN A 1 117 ? 18.443 1.383 8.289 1.00 42.09 117 ASN A N 1
ATOM 893 C CA . ASN A 1 117 ? 17.885 0.149 7.743 1.00 42.09 117 ASN A CA 1
ATOM 894 C C . ASN A 1 117 ? 18.462 -1.112 8.398 1.00 42.09 117 ASN A C 1
ATOM 896 O O . ASN A 1 117 ? 18.355 -2.200 7.824 1.00 42.09 117 ASN A O 1
ATOM 900 N N . GLU A 1 118 ? 19.028 -0.984 9.606 1.00 44.75 118 GLU A N 1
ATOM 901 C CA . GLU A 1 118 ? 19.211 -2.132 10.491 1.00 44.75 118 GLU A CA 1
ATOM 902 C C . GLU A 1 118 ? 17.916 -2.941 10.501 1.00 44.75 118 GLU A C 1
ATOM 904 O O . GLU A 1 118 ? 16.814 -2.432 10.720 1.00 44.75 118 GLU A O 1
ATOM 909 N N . THR A 1 119 ? 18.070 -4.203 10.130 1.00 47.19 119 THR A N 1
ATOM 910 C CA . THR A 1 119 ? 17.021 -5.193 9.954 1.00 47.19 119 THR A CA 1
ATOM 911 C C . THR A 1 119 ? 15.982 -5.090 11.067 1.00 47.19 119 THR A C 1
ATOM 913 O O . THR A 1 119 ? 16.239 -5.474 12.203 1.00 47.19 119 THR A O 1
ATOM 916 N N . TRP A 1 120 ? 14.793 -4.583 10.728 1.00 52.34 120 TRP A N 1
ATOM 917 C CA . TRP A 1 120 ? 13.597 -4.567 11.575 1.00 52.34 120 TRP A CA 1
ATOM 918 C C . TRP A 1 120 ? 13.057 -5.999 11.741 1.00 52.34 120 TRP A C 1
ATOM 920 O O . TRP A 1 120 ? 11.981 -6.363 11.272 1.00 52.34 120 TRP A O 1
ATOM 930 N N . THR A 1 121 ? 13.855 -6.866 12.353 1.00 51.09 121 THR A N 1
ATOM 931 C CA . THR A 1 121 ? 13.593 -8.289 12.552 1.00 51.09 121 THR A CA 1
ATOM 932 C C . THR A 1 121 ? 13.066 -8.504 13.960 1.00 51.09 121 THR A C 1
ATOM 934 O O . THR A 1 121 ? 13.849 -8.539 14.890 1.00 51.09 121 THR A O 1
ATOM 937 N N . GLY A 1 122 ? 11.749 -8.665 14.140 1.00 50.81 122 GLY A N 1
ATOM 938 C CA . GLY A 1 122 ? 11.117 -9.218 15.358 1.00 50.81 122 GLY A CA 1
ATOM 939 C C . GLY A 1 122 ? 11.242 -8.421 16.674 1.00 50.81 122 GLY A C 1
ATOM 940 O O . GLY A 1 122 ? 10.239 -8.232 17.355 1.00 50.81 122 GLY A O 1
ATOM 941 N N . ALA A 1 123 ? 12.426 -7.914 17.016 1.00 51.19 123 ALA A N 1
ATOM 942 C CA . ALA A 1 123 ? 12.804 -7.302 18.282 1.00 51.19 123 ALA A CA 1
ATOM 943 C C . ALA A 1 123 ? 11.961 -6.072 18.645 1.00 51.19 123 ALA A C 1
ATOM 945 O O . ALA A 1 123 ? 11.634 -5.886 19.811 1.00 51.19 123 ALA A O 1
ATOM 946 N N . ARG A 1 124 ? 11.509 -5.279 17.665 1.00 64.56 124 ARG A N 1
ATOM 947 C CA . ARG A 1 124 ? 10.682 -4.087 17.928 1.00 64.56 124 ARG A CA 1
ATOM 948 C C . ARG A 1 124 ? 9.178 -4.329 18.036 1.00 64.56 124 ARG A C 1
ATOM 950 O O . ARG A 1 124 ? 8.459 -3.433 18.457 1.00 64.56 124 ARG A O 1
ATOM 957 N N . MET A 1 125 ? 8.668 -5.535 17.759 1.00 61.38 125 MET A N 1
ATOM 958 C CA . MET A 1 125 ? 7.288 -5.861 18.174 1.00 61.38 125 MET A CA 1
ATOM 959 C C . MET A 1 1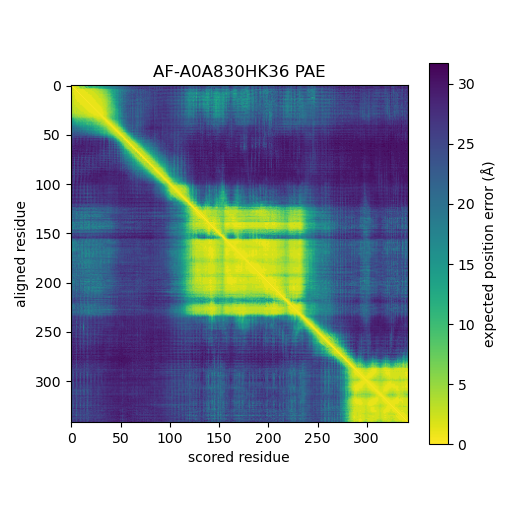25 ? 7.126 -5.750 19.698 1.00 61.38 125 MET A C 1
ATOM 961 O O . MET A 1 125 ? 6.024 -5.471 20.167 1.00 61.38 125 MET A O 1
ATOM 965 N N . HIS A 1 126 ? 8.218 -5.940 20.447 1.00 61.38 126 HIS A N 1
ATOM 966 C CA . HIS A 1 126 ? 8.267 -5.757 21.895 1.00 61.38 126 HIS A CA 1
ATOM 967 C C . HIS A 1 126 ? 8.259 -4.285 22.331 1.00 61.38 126 HIS A C 1
ATOM 969 O O . HIS A 1 126 ? 7.937 -4.022 23.482 1.00 61.38 126 HIS A O 1
ATOM 975 N N . GLU A 1 127 ? 8.584 -3.340 21.440 1.00 77.50 127 GLU A N 1
ATOM 976 C CA . GLU A 1 127 ? 8.504 -1.902 21.742 1.00 77.50 127 GLU A CA 1
ATOM 977 C C . GLU A 1 127 ? 7.078 -1.360 21.630 1.00 77.50 127 GLU A C 1
ATOM 979 O O . GLU A 1 127 ? 6.782 -0.286 22.146 1.00 77.50 127 GLU A O 1
ATOM 984 N N . LEU A 1 128 ? 6.173 -2.082 20.962 1.00 80.44 128 LEU A N 1
ATOM 985 C CA . LEU A 1 128 ? 4.776 -1.680 20.945 1.00 80.44 128 LEU A CA 1
ATOM 986 C C . LEU A 1 128 ? 4.183 -1.839 22.352 1.00 80.44 128 LEU A C 1
ATOM 988 O O . LEU A 1 128 ? 4.439 -2.866 22.989 1.00 80.44 128 LEU A O 1
ATOM 992 N N . PRO A 1 129 ? 3.307 -0.918 22.798 1.00 82.38 129 PRO A N 1
ATOM 993 C CA . PRO A 1 129 ? 2.683 -1.004 24.117 1.00 82.38 129 PRO A CA 1
ATOM 994 C C . PRO A 1 129 ? 2.033 -2.379 24.295 1.00 82.38 129 PRO A C 1
ATOM 996 O O . PRO A 1 129 ? 1.500 -2.906 23.314 1.00 82.38 129 PRO A O 1
ATOM 999 N N . PRO A 1 130 ? 2.067 -3.010 25.479 1.00 86.50 130 PRO A N 1
ATOM 1000 C CA . PRO A 1 130 ? 1.469 -4.328 25.661 1.00 86.50 130 PRO A CA 1
ATOM 1001 C C . PRO A 1 130 ? -0.016 -4.299 25.260 1.00 86.50 130 PRO A C 1
ATOM 1003 O O . PRO A 1 130 ? -0.698 -3.299 25.491 1.00 86.50 130 PRO A O 1
ATOM 1006 N N . PRO A 1 131 ? -0.546 -5.352 24.610 1.00 87.38 131 PRO A N 1
ATOM 1007 C CA . PRO A 1 131 ? -1.974 -5.403 24.332 1.00 87.38 131 PRO A CA 1
ATOM 1008 C C . PRO A 1 131 ? -2.765 -5.449 25.652 1.00 87.38 131 PRO A C 1
ATOM 1010 O O . PRO A 1 131 ? -2.224 -5.884 26.674 1.00 87.38 131 PRO A O 1
ATOM 1013 N N . PRO A 1 132 ? -4.053 -5.066 25.640 1.00 87.75 132 PRO A N 1
ATOM 1014 C CA . PRO A 1 132 ? -4.911 -5.181 26.812 1.00 87.75 132 PRO A CA 1
ATOM 1015 C C . PRO A 1 132 ? -4.885 -6.584 27.430 1.00 87.75 132 PRO A C 1
ATOM 1017 O O . PRO A 1 132 ? -4.773 -7.572 26.690 1.00 87.75 132 PRO A O 1
ATOM 1020 N N . PRO A 1 133 ? -5.056 -6.702 28.760 1.00 91.12 133 PRO A N 1
ATOM 1021 C CA . PRO A 1 133 ? -5.156 -7.995 29.425 1.00 91.12 133 PRO A CA 1
ATOM 1022 C C . PRO A 1 133 ? -6.180 -8.905 28.732 1.00 91.12 133 PRO A C 1
ATOM 1024 O O . PRO A 1 133 ? -7.313 -8.507 28.471 1.00 91.12 133 PRO A O 1
ATOM 1027 N N . GLY A 1 134 ? -5.769 -10.131 28.402 1.00 92.25 134 GLY A N 1
ATOM 1028 C CA . GLY A 1 134 ? -6.622 -11.115 27.725 1.00 92.25 134 GLY A CA 1
ATOM 1029 C C . GLY A 1 134 ? -6.729 -10.966 26.201 1.00 92.25 134 GLY A C 1
ATOM 1030 O O . GLY A 1 134 ? -7.358 -11.807 25.559 1.00 92.25 134 GLY A O 1
ATOM 1031 N N . VAL A 1 135 ? -6.093 -9.961 25.590 1.00 91.50 135 VAL A N 1
ATOM 1032 C CA . VAL A 1 135 ? -6.119 -9.750 24.136 1.00 91.50 135 VAL A CA 1
ATOM 1033 C C . VAL A 1 135 ? -4.782 -10.141 23.511 1.00 91.50 135 VAL A C 1
ATOM 1035 O O . VAL A 1 135 ? -3.730 -9.610 23.855 1.00 91.50 135 VAL A O 1
ATOM 1038 N N . ARG A 1 136 ? -4.806 -11.054 22.533 1.00 90.88 136 ARG A N 1
ATOM 1039 C CA . ARG A 1 136 ? -3.618 -11.362 21.722 1.00 90.88 136 ARG A CA 1
ATOM 1040 C C . ARG A 1 136 ? -3.456 -10.332 20.610 1.00 90.88 136 ARG A C 1
ATOM 1042 O O . ARG A 1 136 ? -4.419 -10.007 19.916 1.00 90.88 136 ARG A O 1
ATOM 1049 N N . ARG A 1 137 ? -2.229 -9.847 20.417 1.00 89.19 137 ARG A N 1
ATOM 1050 C CA . ARG A 1 137 ? -1.889 -8.969 19.296 1.00 89.19 137 ARG A CA 1
ATOM 1051 C C . ARG A 1 137 ? -1.769 -9.779 18.005 1.00 89.19 137 ARG A C 1
ATOM 1053 O O . ARG A 1 137 ? -1.146 -10.838 17.977 1.00 89.19 137 ARG A O 1
ATOM 1060 N N . ASN A 1 138 ? -2.369 -9.272 16.934 1.00 88.62 138 ASN A N 1
ATOM 1061 C CA . ASN A 1 138 ? -2.187 -9.803 15.591 1.00 88.62 138 ASN A CA 1
ATOM 1062 C C . ASN A 1 138 ? -0.731 -9.607 15.169 1.00 88.62 138 ASN A C 1
ATOM 1064 O O . ASN A 1 138 ? -0.135 -8.589 15.493 1.00 88.62 138 ASN A O 1
ATOM 1068 N N . MET A 1 139 ? -0.184 -10.541 14.391 1.00 86.50 139 MET A N 1
ATOM 1069 C CA . MET A 1 139 ? 1.185 -10.447 13.857 1.00 86.50 139 MET A CA 1
ATOM 1070 C C . MET A 1 139 ? 1.245 -9.806 12.457 1.00 86.50 139 MET A C 1
ATOM 1072 O O . MET A 1 139 ? 2.306 -9.729 11.834 1.00 86.50 139 MET A O 1
ATOM 1076 N N . SER A 1 140 ? 0.100 -9.345 11.950 1.00 91.31 140 SER A N 1
ATOM 1077 C CA . SER A 1 140 ? -0.061 -8.740 10.629 1.00 91.31 140 SER A CA 1
ATOM 1078 C C . SER A 1 140 ? -0.849 -7.440 10.690 1.00 91.31 140 SER A C 1
ATOM 1080 O O . SER A 1 140 ? -1.811 -7.334 11.455 1.00 91.31 140 SER A O 1
ATOM 1082 N N . CYS A 1 141 ? -0.490 -6.496 9.816 1.00 93.06 141 CYS A N 1
ATOM 1083 C CA . CYS A 1 141 ? -1.212 -5.240 9.657 1.00 93.06 141 CYS A CA 1
ATOM 1084 C C . CYS A 1 141 ? -2.682 -5.529 9.344 1.00 93.06 141 CYS A C 1
ATOM 1086 O O . CYS A 1 141 ? -2.988 -6.347 8.474 1.00 93.06 141 CYS A O 1
ATOM 1088 N N . HIS A 1 142 ? -3.599 -4.849 10.030 1.00 94.81 142 HIS A N 1
ATOM 1089 C CA . HIS A 1 142 ? -5.029 -5.070 9.836 1.00 94.81 142 HIS A CA 1
ATOM 1090 C C . HIS A 1 142 ? -5.493 -4.751 8.405 1.00 94.81 142 HIS A C 1
ATOM 1092 O O . HIS A 1 142 ? -6.349 -5.453 7.866 1.00 94.81 142 HIS A O 1
ATOM 1098 N N . CYS A 1 143 ? -4.911 -3.721 7.783 1.00 93.44 143 CYS A N 1
ATOM 1099 C CA . CYS A 1 143 ? -5.318 -3.258 6.460 1.00 93.44 143 CYS A CA 1
ATOM 1100 C C . CYS A 1 143 ? -4.777 -4.136 5.333 1.00 93.44 143 CYS A C 1
ATOM 1102 O O . CYS A 1 143 ? -5.555 -4.744 4.599 1.00 93.44 143 CYS A O 1
ATOM 1104 N N . CYS A 1 144 ? -3.451 -4.226 5.199 1.00 91.44 144 CYS A N 1
ATOM 1105 C CA . CYS A 1 144 ? -2.815 -4.942 4.091 1.00 91.44 144 CYS A CA 1
ATOM 1106 C C . CYS A 1 144 ? -2.574 -6.432 4.368 1.00 91.44 144 CYS A C 1
ATOM 1108 O O . CYS A 1 144 ? -2.152 -7.150 3.464 1.00 91.44 144 CYS A O 1
ATOM 1110 N N . THR A 1 145 ? -2.831 -6.921 5.587 1.00 91.19 145 THR A N 1
ATOM 1111 C CA . THR A 1 145 ? -2.606 -8.317 6.026 1.00 91.19 145 THR A CA 1
ATOM 1112 C C . THR A 1 145 ? -1.154 -8.801 5.948 1.00 91.19 145 THR A C 1
ATOM 1114 O O . THR A 1 145 ? -0.872 -9.965 6.218 1.00 91.19 145 THR A O 1
ATOM 1117 N N . GLN A 1 146 ? -0.216 -7.912 5.621 1.00 87.25 146 GLN A N 1
ATOM 1118 C CA . GLN A 1 146 ? 1.210 -8.212 5.586 1.00 87.25 146 GLN A CA 1
ATOM 1119 C C . GLN A 1 146 ? 1.757 -8.325 7.012 1.00 87.25 146 GLN A C 1
ATOM 1121 O O . GLN A 1 146 ? 1.463 -7.484 7.869 1.00 87.25 146 GLN A O 1
ATOM 1126 N N . CYS A 1 147 ? 2.541 -9.371 7.267 1.00 83.12 147 CYS A N 1
ATOM 1127 C CA . CYS A 1 147 ? 3.239 -9.570 8.535 1.00 83.12 147 CYS A CA 1
ATOM 1128 C C . CYS A 1 147 ? 4.498 -8.705 8.613 1.00 83.12 147 CYS A C 1
ATOM 1130 O O . CYS A 1 147 ? 5.061 -8.354 7.574 1.00 83.12 147 CYS A O 1
ATOM 1132 N N . VAL A 1 148 ? 4.972 -8.438 9.835 1.00 74.81 148 VAL A N 1
ATOM 1133 C CA . VAL A 1 148 ? 6.219 -7.682 10.076 1.00 74.81 148 VAL A CA 1
ATOM 1134 C C . VAL A 1 148 ? 7.386 -8.255 9.271 1.00 74.81 148 VAL A C 1
ATOM 1136 O O . VAL A 1 148 ? 8.124 -7.517 8.633 1.00 74.81 148 VAL A O 1
ATOM 1139 N N . ALA A 1 149 ? 7.490 -9.586 9.206 1.00 68.19 149 ALA A N 1
ATOM 1140 C CA . ALA A 1 149 ? 8.546 -10.275 8.465 1.00 68.19 149 ALA A CA 1
ATOM 1141 C C . ALA A 1 149 ? 8.510 -10.027 6.943 1.00 68.19 149 ALA A C 1
ATOM 1143 O O . ALA A 1 149 ? 9.524 -10.180 6.269 1.00 68.19 149 ALA A O 1
ATOM 1144 N N . SER A 1 150 ? 7.355 -9.651 6.384 1.00 72.12 150 SER A N 1
ATOM 1145 C CA . SER A 1 150 ? 7.224 -9.329 4.956 1.00 72.12 150 SER A CA 1
ATOM 1146 C C . SER A 1 150 ? 7.579 -7.877 4.625 1.00 72.12 150 SER A C 1
ATOM 1148 O O . SER A 1 150 ? 7.641 -7.514 3.449 1.00 72.12 150 SER A O 1
ATOM 1150 N N . TRP A 1 151 ? 7.823 -7.036 5.633 1.00 74.44 151 TRP A N 1
ATOM 1151 C CA . TRP A 1 151 ? 8.159 -5.632 5.437 1.00 74.44 151 TRP A CA 1
ATOM 1152 C C . TRP A 1 151 ? 9.663 -5.497 5.195 1.00 74.44 151 TRP A C 1
ATOM 1154 O O . TRP A 1 151 ? 10.457 -5.294 6.109 1.00 74.44 151 TRP A O 1
ATOM 1164 N N . ARG A 1 152 ? 10.078 -5.641 3.934 1.00 62.03 152 ARG A N 1
ATOM 1165 C CA . ARG A 1 152 ? 11.474 -5.425 3.538 1.00 62.03 152 ARG A CA 1
ATOM 1166 C C . ARG A 1 152 ? 11.822 -3.932 3.624 1.00 62.03 152 ARG A C 1
ATOM 1168 O O . ARG A 1 152 ? 11.450 -3.169 2.739 1.00 62.03 152 ARG A O 1
ATOM 1175 N N . GLY A 1 153 ? 12.519 -3.537 4.691 1.00 56.34 153 GLY A N 1
ATOM 1176 C CA . GLY A 1 153 ? 13.425 -2.379 4.723 1.00 56.34 153 GLY A CA 1
ATOM 1177 C C . GLY A 1 153 ? 12.836 -0.985 4.489 1.00 56.34 153 GLY A C 1
ATOM 1178 O O . GLY A 1 153 ? 13.572 -0.121 4.028 1.00 56.34 153 GLY A O 1
ATOM 1179 N N . ASN A 1 154 ? 11.537 -0.746 4.727 1.00 51.53 154 ASN A N 1
ATOM 1180 C CA . ASN A 1 154 ? 11.011 0.624 4.591 1.00 51.53 154 ASN A CA 1
ATOM 1181 C C . ASN A 1 154 ? 9.721 0.961 5.361 1.00 51.53 154 ASN A C 1
ATOM 1183 O O . ASN A 1 154 ? 9.051 1.940 5.042 1.00 51.53 154 ASN A O 1
ATOM 1187 N N . MET A 1 155 ? 9.316 0.153 6.346 1.00 58.62 155 MET A N 1
ATOM 1188 C CA . MET A 1 155 ? 8.129 0.449 7.167 1.00 58.62 155 MET A CA 1
ATOM 1189 C C . MET A 1 155 ? 8.450 0.176 8.613 1.00 58.62 155 MET A C 1
ATOM 1191 O O . MET A 1 155 ? 8.225 -0.912 9.134 1.00 58.62 155 MET A O 1
ATOM 1195 N N . THR A 1 156 ? 9.072 1.183 9.197 1.00 68.88 156 THR A N 1
ATOM 1196 C CA . THR A 1 156 ? 9.766 1.079 10.463 1.00 68.88 156 THR A CA 1
ATOM 1197 C C . THR A 1 156 ? 8.753 1.088 11.602 1.00 68.88 156 THR A C 1
ATOM 1199 O O . THR A 1 156 ? 8.678 0.118 12.327 1.00 68.88 156 THR A O 1
ATOM 1202 N N . LYS A 1 157 ? 7.832 2.043 11.713 1.00 85.50 157 LYS A N 1
ATOM 1203 C CA . LYS A 1 157 ? 6.981 2.133 12.916 1.00 85.50 157 LYS A CA 1
ATOM 1204 C C . LYS A 1 157 ? 5.524 1.683 12.679 1.00 85.50 157 LYS A C 1
ATOM 1206 O O . LYS A 1 157 ? 4.783 2.397 12.007 1.00 85.50 157 LYS A O 1
ATOM 1211 N N . PRO A 1 158 ? 5.069 0.507 13.161 1.00 91.50 158 PRO A N 1
ATOM 1212 C CA . PRO A 1 158 ? 3.639 0.204 13.215 1.00 91.50 158 PRO A CA 1
ATOM 1213 C C . PRO A 1 158 ? 2.973 0.913 14.405 1.00 91.50 158 PRO A C 1
ATOM 1215 O O . PRO A 1 158 ? 3.594 1.079 15.447 1.00 91.50 158 PRO A O 1
ATOM 1218 N N . LEU A 1 159 ? 1.692 1.267 14.275 1.00 94.00 159 LEU A N 1
ATOM 1219 C CA . LEU A 1 159 ? 0.879 1.813 15.367 1.00 94.00 159 LEU A CA 1
ATOM 1220 C C . LEU A 1 159 ? -0.094 0.752 15.874 1.00 94.00 159 LEU A C 1
ATOM 1222 O O . LEU A 1 159 ? -0.897 0.206 15.102 1.00 94.00 159 LEU A O 1
ATOM 1226 N N . ALA A 1 160 ? -0.010 0.433 17.162 1.00 95.06 160 ALA A N 1
ATOM 1227 C CA . ALA A 1 160 ? -0.867 -0.553 17.802 1.00 95.06 160 ALA A CA 1
ATOM 1228 C C . ALA A 1 160 ? -2.060 0.111 18.489 1.00 95.06 160 ALA A C 1
ATOM 1230 O O . ALA A 1 160 ? -1.939 1.181 19.066 1.00 95.06 160 ALA A O 1
ATOM 1231 N N . CYS A 1 161 ? -3.217 -0.54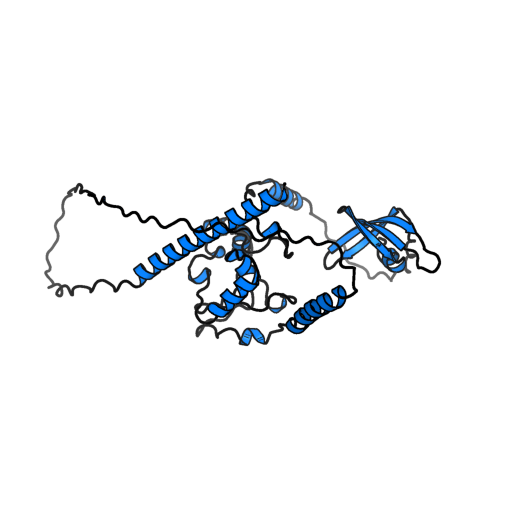6 18.445 1.00 96.25 161 CYS A N 1
ATOM 1232 C CA . CYS A 1 161 ? -4.384 -0.069 19.171 1.00 96.25 161 CYS A CA 1
ATOM 1233 C C . CYS A 1 161 ? -4.240 -0.337 20.676 1.00 96.25 161 CYS A C 1
ATOM 1235 O O . CYS A 1 161 ? -3.942 -1.466 21.070 1.00 96.25 161 CYS A O 1
ATOM 1237 N N . SER A 1 162 ? -4.561 0.661 21.498 1.00 95.69 162 SER A N 1
ATOM 1238 C CA . SER A 1 162 ? -4.648 0.540 22.959 1.00 95.69 162 SER A CA 1
ATOM 1239 C C . SER A 1 162 ? -5.838 -0.315 23.414 1.00 95.69 162 SER A C 1
ATOM 1241 O O . SER A 1 162 ? -5.807 -0.899 24.486 1.00 95.69 162 SER A O 1
ATOM 1243 N N . THR A 1 163 ? -6.894 -0.435 22.600 1.00 95.75 163 THR A N 1
ATOM 1244 C CA . THR A 1 163 ? -8.146 -1.131 22.964 1.00 95.75 163 THR A CA 1
ATOM 1245 C C . THR A 1 163 ? -8.236 -2.567 22.436 1.00 95.75 163 THR A C 1
ATOM 1247 O O . THR A 1 163 ? -9.019 -3.371 22.937 1.00 95.75 163 THR A O 1
ATOM 1250 N N . CYS A 1 164 ? -7.485 -2.923 21.389 1.00 95.94 164 CYS A N 1
ATOM 1251 C CA . CYS A 1 164 ? -7.585 -4.248 20.772 1.00 95.94 164 CYS A CA 1
ATOM 1252 C C . CYS A 1 164 ? -6.241 -4.763 20.248 1.00 95.94 164 CYS A C 1
ATOM 1254 O O . CYS A 1 164 ? -5.259 -4.040 20.165 1.00 95.94 164 CYS A O 1
ATOM 1256 N N . GLY A 1 165 ? -6.202 -6.024 19.816 1.00 93.69 165 GLY A N 1
ATOM 1257 C CA . GLY A 1 165 ? -4.986 -6.657 19.303 1.00 93.69 165 GLY A CA 1
ATOM 1258 C C . GLY A 1 165 ? -4.566 -6.227 17.893 1.00 93.69 165 GLY A C 1
ATOM 1259 O O . GLY A 1 165 ? -3.650 -6.822 17.333 1.00 93.69 165 GLY A O 1
ATOM 1260 N N . LYS A 1 166 ? -5.236 -5.257 17.263 1.00 95.06 166 LYS A N 1
ATOM 1261 C CA . LYS A 1 166 ? -4.928 -4.838 15.887 1.00 95.06 166 LYS A CA 1
ATOM 1262 C C . LYS A 1 166 ? -3.822 -3.782 15.870 1.00 95.06 166 LYS A C 1
ATOM 1264 O O . LYS A 1 166 ? -3.757 -2.930 16.751 1.00 95.06 166 LYS A O 1
ATOM 1269 N N . PHE A 1 167 ? -3.010 -3.799 14.819 1.00 94.69 167 PHE A N 1
ATOM 1270 C CA . PHE A 1 167 ? -2.042 -2.745 14.524 1.00 94.69 167 PHE A CA 1
ATOM 1271 C C . PHE A 1 167 ? -2.072 -2.392 13.028 1.00 94.69 167 PHE A C 1
ATOM 1273 O O . PHE A 1 167 ? -2.585 -3.160 12.202 1.00 94.69 167 PHE A O 1
ATOM 1280 N N . TYR A 1 168 ? -1.520 -1.229 12.685 1.00 94.38 168 TYR A N 1
ATOM 1281 C CA . TYR A 1 168 ? -1.491 -0.667 11.336 1.00 94.38 168 TYR A CA 1
ATOM 1282 C C . TYR A 1 168 ? -0.050 -0.310 10.967 1.00 94.38 168 TYR A C 1
ATOM 1284 O O . TYR A 1 168 ? 0.679 0.237 11.788 1.00 94.38 168 TYR A O 1
ATOM 1292 N N . CYS A 1 169 ? 0.388 -0.643 9.751 1.00 92.50 169 CYS A N 1
ATOM 1293 C CA . CYS A 1 169 ? 1.703 -0.213 9.273 1.00 92.50 169 CYS A CA 1
ATOM 1294 C C . CYS A 1 169 ? 1.652 1.242 8.787 1.00 92.50 169 CYS A C 1
ATOM 1296 O O . CYS A 1 169 ? 0.612 1.696 8.301 1.00 92.50 169 CYS A O 1
ATOM 1298 N N . ALA A 1 170 ? 2.791 1.938 8.849 1.00 92.00 170 ALA A N 1
ATOM 1299 C CA . ALA A 1 170 ? 2.908 3.336 8.435 1.00 92.00 170 ALA A CA 1
ATOM 1300 C C . ALA A 1 170 ? 2.375 3.596 7.012 1.00 92.00 170 ALA A C 1
ATOM 1302 O O . ALA A 1 170 ? 1.665 4.565 6.797 1.00 92.00 170 ALA A O 1
ATOM 1303 N N . ARG A 1 171 ? 2.587 2.691 6.044 1.00 90.38 171 ARG A N 1
ATOM 1304 C CA . ARG A 1 171 ? 2.035 2.861 4.682 1.00 90.38 171 ARG A CA 1
ATOM 1305 C C . ARG A 1 171 ? 0.512 2.843 4.635 1.00 90.38 171 ARG A C 1
ATOM 1307 O O . ARG A 1 171 ? -0.090 3.592 3.876 1.00 90.38 171 ARG A O 1
ATOM 1314 N N . CYS A 1 172 ? -0.129 1.965 5.400 1.00 92.62 172 CYS A N 1
ATOM 1315 C CA . CYS A 1 172 ? -1.588 1.967 5.444 1.00 92.62 172 CYS A CA 1
ATOM 1316 C C . CYS A 1 172 ? -2.095 3.238 6.127 1.00 92.62 172 CYS A C 1
ATOM 1318 O O . CYS A 1 172 ? -3.050 3.824 5.637 1.00 92.62 172 CYS A O 1
ATOM 1320 N N . LEU A 1 173 ? -1.432 3.701 7.191 1.00 93.88 173 LEU A N 1
ATOM 1321 C CA . LEU A 1 173 ? -1.767 4.976 7.834 1.00 93.88 173 LEU A CA 1
ATOM 1322 C C . LEU A 1 173 ? -1.580 6.169 6.890 1.00 93.88 173 LEU A C 1
ATOM 1324 O O . LEU A 1 173 ? -2.455 7.022 6.844 1.00 93.88 173 LEU A O 1
ATOM 1328 N N . PHE A 1 174 ? -0.524 6.177 6.074 1.00 92.31 174 PHE A N 1
ATOM 1329 C CA . PHE A 1 174 ? -0.298 7.178 5.029 1.00 92.31 174 PHE A CA 1
ATOM 1330 C C . PHE A 1 174 ? -1.505 7.302 4.091 1.00 92.31 174 PHE A C 1
ATOM 1332 O O . PHE A 1 174 ? -2.064 8.384 3.926 1.00 92.31 174 PHE A O 1
ATOM 1339 N N . HIS A 1 175 ? -1.967 6.174 3.539 1.00 90.56 175 HIS A N 1
ATOM 1340 C CA . HIS A 1 175 ? -3.125 6.162 2.643 1.00 90.56 175 HIS A CA 1
ATOM 1341 C C . HIS A 1 175 ? -4.443 6.507 3.349 1.00 90.56 175 HIS A C 1
ATOM 1343 O O . HIS A 1 175 ? -5.324 7.094 2.729 1.00 90.56 175 HIS A O 1
ATOM 1349 N N . ILE A 1 176 ? -4.599 6.136 4.623 1.00 93.50 176 ILE A N 1
ATOM 1350 C CA . ILE A 1 176 ? -5.825 6.413 5.384 1.00 93.50 176 ILE A CA 1
ATOM 1351 C C . ILE A 1 176 ? -5.920 7.894 5.760 1.00 93.50 176 ILE A C 1
ATOM 1353 O O . ILE A 1 176 ? -6.984 8.487 5.600 1.00 93.50 176 ILE A O 1
ATOM 1357 N N . ASN A 1 177 ? -4.824 8.479 6.242 1.00 90.31 177 ASN A N 1
ATOM 1358 C CA . ASN A 1 177 ? -4.790 9.861 6.715 1.00 90.31 177 ASN A CA 1
ATOM 1359 C C . ASN A 1 177 ? -4.699 10.868 5.559 1.00 90.31 177 ASN A C 1
ATOM 1361 O O . ASN A 1 177 ? -4.983 12.044 5.759 1.00 90.31 177 ASN A O 1
ATOM 1365 N N . GLY A 1 178 ? -4.322 10.419 4.354 1.00 89.12 178 GLY A N 1
ATOM 1366 C CA . GLY A 1 178 ? -4.089 11.313 3.220 1.00 89.12 178 GLY A CA 1
ATOM 1367 C C . GLY A 1 178 ? -2.910 12.255 3.465 1.00 89.12 178 GLY A C 1
ATOM 1368 O O . GLY A 1 178 ? -2.962 13.408 3.041 1.00 89.12 178 GLY A O 1
ATOM 1369 N N . ALA A 1 179 ? -1.896 11.763 4.182 1.00 89.00 179 ALA A N 1
ATOM 1370 C CA . ALA A 1 179 ? -0.706 12.522 4.546 1.00 89.00 179 ALA A CA 1
ATOM 1371 C C . ALA A 1 179 ? 0.064 12.979 3.296 1.00 89.00 179 ALA A C 1
ATOM 1373 O O . ALA A 1 179 ? 0.058 12.300 2.264 1.00 89.00 179 ALA A O 1
ATOM 1374 N N . ALA A 1 180 ? 0.728 14.131 3.385 1.00 88.81 180 ALA A N 1
ATOM 1375 C CA . ALA A 1 180 ? 1.514 14.671 2.276 1.00 88.81 180 ALA A CA 1
ATOM 1376 C C . ALA A 1 180 ? 2.821 13.889 2.067 1.00 88.81 180 ALA A C 1
ATOM 1378 O O . ALA A 1 180 ? 3.273 13.724 0.932 1.00 88.81 180 ALA A O 1
ATOM 1379 N N . ASP A 1 181 ? 3.395 13.378 3.157 1.00 91.62 181 ASP A N 1
ATOM 1380 C CA . ASP A 1 181 ? 4.629 12.602 3.182 1.00 91.62 181 ASP A CA 1
ATOM 1381 C C . ASP A 1 181 ? 4.626 11.559 4.322 1.00 91.62 181 ASP A C 1
ATOM 1383 O O . ASP A 1 181 ? 3.672 11.420 5.089 1.00 91.62 181 ASP A O 1
ATOM 1387 N N . MET A 1 182 ? 5.691 10.757 4.397 1.00 88.56 182 MET A N 1
ATOM 1388 C CA . MET A 1 182 ? 5.841 9.727 5.431 1.00 88.56 182 MET A CA 1
ATOM 1389 C C . MET A 1 182 ? 6.275 10.284 6.792 1.00 88.56 182 MET A C 1
ATOM 1391 O O . MET A 1 182 ? 6.105 9.590 7.793 1.00 88.56 182 MET A O 1
ATOM 1395 N N . GLU A 1 183 ? 6.849 11.485 6.844 1.00 91.38 183 GLU A N 1
ATOM 1396 C CA . GLU A 1 183 ? 7.299 12.107 8.090 1.00 91.38 183 GLU A CA 1
ATOM 1397 C C . GLU A 1 183 ? 6.098 12.538 8.934 1.00 91.38 183 GLU A C 1
ATOM 1399 O O . GLU A 1 183 ? 6.050 12.223 10.121 1.00 91.38 183 GLU A O 1
ATOM 1404 N N . GLU A 1 184 ? 5.067 13.105 8.302 1.00 93.75 184 GLU A N 1
ATOM 1405 C CA . GLU A 1 184 ? 3.771 13.391 8.926 1.00 93.75 184 GLU A CA 1
ATOM 1406 C C . GLU A 1 184 ? 3.171 12.139 9.588 1.00 93.75 184 GLU A C 1
ATOM 1408 O O . GLU A 1 184 ? 2.690 12.180 10.721 1.00 93.75 184 GLU A O 1
ATOM 1413 N N . VAL A 1 185 ? 3.259 10.987 8.917 1.00 93.50 185 VAL A N 1
ATOM 1414 C CA . VAL A 1 185 ? 2.758 9.717 9.457 1.00 93.50 185 VAL A CA 1
ATOM 1415 C C . VAL A 1 185 ? 3.592 9.238 10.637 1.00 93.50 185 VAL A C 1
ATOM 1417 O O . VAL A 1 185 ? 3.029 8.721 11.597 1.00 93.50 185 VAL A O 1
ATOM 1420 N N . TYR A 1 186 ? 4.917 9.383 10.590 1.00 93.25 186 TYR A N 1
ATOM 1421 C CA . TYR A 1 186 ? 5.766 9.009 11.720 1.00 93.25 186 TYR A CA 1
ATOM 1422 C C . TYR A 1 186 ? 5.540 9.910 12.932 1.00 93.25 186 TYR A C 1
ATOM 1424 O O . TYR A 1 186 ? 5.450 9.379 14.035 1.00 93.25 186 TYR A O 1
ATOM 1432 N N . ASN A 1 187 ? 5.356 11.214 12.726 1.00 94.19 187 ASN A N 1
ATOM 1433 C CA . ASN A 1 187 ? 4.997 12.146 13.794 1.00 94.19 187 ASN A CA 1
ATOM 1434 C C . ASN A 1 187 ? 3.653 11.761 14.422 1.00 94.19 187 ASN A C 1
ATOM 1436 O O . ASN A 1 187 ? 3.564 11.642 15.639 1.00 94.19 187 ASN A O 1
ATOM 1440 N N . PHE A 1 188 ? 2.649 11.447 13.596 1.00 95.00 188 PHE A N 1
ATOM 1441 C CA . PHE A 1 188 ? 1.364 10.931 14.070 1.00 95.00 188 PHE A CA 1
ATOM 1442 C C . PHE A 1 188 ? 1.513 9.629 14.873 1.00 95.00 188 PHE A C 1
ATOM 1444 O O . PHE A 1 188 ? 0.858 9.451 15.894 1.00 95.00 188 PHE A O 1
ATOM 1451 N N . ILE A 1 189 ? 2.359 8.696 14.425 1.00 94.75 189 ILE A N 1
ATOM 1452 C CA . ILE A 1 189 ? 2.599 7.439 15.149 1.00 94.75 189 ILE A CA 1
ATOM 1453 C C . ILE A 1 189 ? 3.259 7.705 16.501 1.00 94.75 189 ILE A C 1
ATOM 1455 O O . ILE A 1 189 ? 2.865 7.082 17.482 1.00 94.75 189 ILE A O 1
ATOM 1459 N N . ASP A 1 190 ? 4.254 8.589 16.543 1.00 93.62 190 ASP A N 1
ATOM 1460 C CA . ASP A 1 190 ? 4.984 8.909 17.767 1.00 93.62 190 ASP A CA 1
ATOM 1461 C C . ASP A 1 190 ? 4.057 9.606 18.783 1.00 93.62 190 ASP A C 1
ATOM 1463 O O . ASP A 1 190 ? 4.003 9.181 19.937 1.00 93.62 190 ASP A O 1
ATOM 1467 N N . GLU A 1 191 ? 3.252 10.577 18.335 1.00 95.44 191 GLU A N 1
ATOM 1468 C CA . GLU A 1 191 ? 2.264 11.297 19.155 1.00 95.44 191 GLU A CA 1
ATOM 1469 C C . GLU A 1 191 ? 1.173 10.371 19.712 1.00 95.44 191 GLU A C 1
ATOM 1471 O O . GLU A 1 191 ? 0.808 10.466 20.879 1.00 95.44 191 GLU A O 1
ATOM 1476 N N . MET A 1 192 ? 0.679 9.437 18.897 1.00 95.50 192 MET A N 1
ATOM 1477 C CA . MET A 1 192 ? -0.470 8.593 19.241 1.00 95.50 192 MET A CA 1
ATOM 1478 C C . MET A 1 192 ? -0.069 7.220 19.812 1.00 95.50 192 MET A C 1
ATOM 1480 O O . MET A 1 192 ? -0.905 6.328 19.957 1.00 95.50 192 MET A O 1
ATOM 1484 N N . SER A 1 193 ? 1.214 6.988 20.093 1.00 92.19 193 SER A N 1
ATOM 1485 C CA . SER A 1 193 ? 1.734 5.648 20.402 1.00 92.19 193 SER A CA 1
ATOM 1486 C C . SER A 1 193 ? 1.170 5.014 21.682 1.00 92.19 193 SER A C 1
ATOM 1488 O O . SER A 1 193 ? 1.129 3.784 21.772 1.00 92.19 193 SER A O 1
ATOM 1490 N N . GLU A 1 194 ? 0.703 5.812 22.645 1.00 91.25 194 GLU A N 1
ATOM 1491 C CA . GLU A 1 194 ? 0.307 5.330 23.974 1.00 91.25 194 GLU A CA 1
ATOM 1492 C C . GLU A 1 194 ? -1.184 4.973 24.088 1.00 91.25 194 GLU A C 1
ATOM 1494 O O . GLU A 1 194 ? -1.533 3.932 24.652 1.00 91.25 194 GLU A O 1
ATOM 1499 N N . ASP A 1 195 ? -2.081 5.791 23.534 1.00 94.62 195 ASP A N 1
ATOM 1500 C CA . ASP A 1 195 ? -3.520 5.721 23.819 1.00 94.62 195 ASP A CA 1
ATOM 1501 C C . ASP A 1 195 ? -4.410 5.529 22.578 1.00 94.62 195 ASP A C 1
ATOM 1503 O O . ASP A 1 195 ? -5.632 5.389 22.700 1.00 94.62 195 ASP A O 1
ATOM 1507 N N . TRP A 1 196 ? -3.828 5.396 21.383 1.00 96.12 196 TRP A N 1
ATOM 1508 C CA . TRP A 1 196 ? -4.591 5.366 20.138 1.00 96.12 196 TRP A CA 1
ATOM 1509 C C . TRP A 1 196 ? -5.650 4.260 20.037 1.00 96.12 196 TRP A C 1
ATOM 1511 O O . TRP A 1 196 ? -5.376 3.051 20.085 1.00 96.12 196 TRP A O 1
ATOM 1521 N N . SER A 1 197 ? -6.886 4.678 19.752 1.00 96.88 197 SER A N 1
ATOM 1522 C CA . SER A 1 197 ? -7.972 3.779 19.367 1.00 96.88 197 SER A CA 1
ATOM 1523 C C . SER A 1 197 ? -8.069 3.663 17.849 1.00 96.88 197 SER A C 1
ATOM 1525 O O . SER A 1 197 ? -8.312 4.635 17.135 1.00 96.88 197 SER A O 1
ATOM 1527 N N . CYS A 1 198 ? -7.893 2.448 17.330 1.00 96.75 198 CYS A N 1
ATOM 1528 C CA . CYS A 1 198 ? -7.848 2.245 15.890 1.00 96.75 198 CYS A CA 1
ATOM 1529 C C . CYS A 1 198 ? -9.211 2.403 15.210 1.00 96.75 198 CYS A C 1
ATOM 1531 O O . CYS A 1 198 ? -10.262 2.238 15.829 1.00 96.75 198 CYS A O 1
ATOM 1533 N N . PHE A 1 199 ? -9.188 2.566 13.884 1.00 96.44 199 PHE A N 1
ATOM 1534 C CA . PHE A 1 199 ? -10.387 2.706 13.049 1.00 96.44 199 PHE A CA 1
ATOM 1535 C C . PHE A 1 199 ? -11.425 1.592 13.249 1.00 96.44 199 PHE A C 1
ATOM 1537 O O . PHE A 1 199 ? -12.622 1.804 13.086 1.00 96.44 199 PHE A O 1
ATOM 1544 N N . HIS A 1 200 ? -10.988 0.386 13.616 1.00 96.19 200 HIS A N 1
ATOM 1545 C CA . HIS A 1 200 ? -11.902 -0.722 13.886 1.00 96.19 200 HIS A CA 1
ATOM 1546 C C . HIS A 1 200 ? -12.624 -0.578 15.229 1.00 96.19 200 HIS A C 1
ATOM 1548 O O . HIS A 1 200 ? -13.796 -0.922 15.339 1.00 96.19 200 HIS A O 1
ATOM 1554 N N . CYS A 1 201 ? -11.943 -0.076 16.257 1.00 96.56 201 CYS A N 1
ATOM 1555 C CA . CYS A 1 201 ? -12.569 0.173 17.555 1.00 96.56 201 CYS A CA 1
ATOM 1556 C C . CYS A 1 201 ? -13.528 1.363 17.484 1.00 96.56 201 CYS A C 1
ATOM 1558 O O . CYS A 1 201 ? -14.583 1.330 18.106 1.00 96.56 201 CYS A O 1
ATOM 1560 N N . THR A 1 202 ? -13.210 2.366 16.664 1.00 96.19 202 THR A N 1
ATOM 1561 C CA . THR A 1 202 ? -14.069 3.541 16.459 1.00 96.19 202 THR A CA 1
ATOM 1562 C C . THR A 1 202 ? -15.224 3.306 15.479 1.00 96.19 202 THR A C 1
ATOM 1564 O O . THR A 1 202 ? -16.029 4.208 15.258 1.00 96.19 202 THR A O 1
ATOM 1567 N N . GLY A 1 203 ? -15.336 2.114 14.878 1.00 95.62 203 GLY A N 1
ATOM 1568 C CA . GLY A 1 203 ? -16.411 1.792 13.931 1.00 95.62 203 GLY A CA 1
ATOM 1569 C C . GLY A 1 203 ? -16.258 2.445 12.550 1.00 95.62 203 GLY A C 1
ATOM 1570 O O . GLY A 1 203 ? -17.221 2.502 11.790 1.00 95.62 203 GLY A O 1
ATOM 1571 N N . SER A 1 204 ? -15.072 2.966 12.229 1.00 95.12 204 SER A N 1
ATOM 1572 C CA . SER A 1 204 ? -14.767 3.678 10.978 1.00 95.12 204 SER A CA 1
ATOM 1573 C C . SER A 1 204 ? -13.972 2.834 9.973 1.00 95.12 204 SER A C 1
ATOM 1575 O O . SER A 1 204 ? -13.658 3.290 8.873 1.00 95.12 204 SER A O 1
ATOM 1577 N N . CYS A 1 205 ? -13.638 1.592 10.326 1.00 95.56 205 CYS A N 1
ATOM 1578 C CA . CYS A 1 205 ? -12.832 0.718 9.488 1.00 95.56 205 CYS A CA 1
ATOM 1579 C C . CYS A 1 205 ? -13.602 0.242 8.252 1.00 95.56 205 CYS A C 1
ATOM 1581 O O . CYS A 1 205 ? -14.739 -0.212 8.372 1.00 95.56 205 CYS A O 1
ATOM 1583 N N . ALA A 1 206 ? -12.966 0.236 7.073 1.00 93.12 206 ALA A N 1
ATOM 1584 C CA . ALA A 1 206 ? -13.625 -0.224 5.846 1.00 93.12 206 ALA A CA 1
ATOM 1585 C C . ALA A 1 206 ? -14.148 -1.669 5.955 1.00 93.12 206 ALA A C 1
ATOM 1587 O O . ALA A 1 206 ? -15.179 -1.994 5.375 1.00 93.12 206 ALA A O 1
ATOM 1588 N N . CYS A 1 207 ? -13.487 -2.536 6.734 1.00 93.12 207 CYS A N 1
ATOM 1589 C CA . CYS A 1 207 ? -13.960 -3.906 6.955 1.00 93.12 207 CYS A CA 1
ATOM 1590 C C . CYS A 1 207 ? -15.256 -4.013 7.781 1.00 93.12 207 CYS A C 1
ATOM 1592 O O . CYS A 1 207 ? -15.835 -5.094 7.843 1.00 93.12 207 CYS A O 1
ATOM 1594 N N . GLN A 1 208 ? -15.707 -2.932 8.423 1.00 94.00 208 GLN A N 1
ATOM 1595 C CA . GLN A 1 208 ? -16.986 -2.865 9.141 1.00 94.00 208 GLN A CA 1
ATOM 1596 C C . GLN A 1 208 ? -18.107 -2.279 8.274 1.00 94.00 208 GLN A C 1
ATOM 1598 O O . GLN A 1 208 ? -19.273 -2.305 8.671 1.00 94.00 208 GLN A O 1
ATOM 1603 N N . ASP A 1 209 ? -17.776 -1.782 7.081 1.00 91.50 209 ASP A N 1
ATOM 1604 C CA . ASP A 1 209 ? -18.751 -1.258 6.140 1.00 91.50 209 ASP A CA 1
ATOM 1605 C C . ASP A 1 209 ? -19.552 -2.414 5.522 1.00 91.50 209 ASP A C 1
ATOM 1607 O O . ASP A 1 209 ? -19.042 -3.225 4.738 1.00 91.50 209 ASP A O 1
ATOM 1611 N N . LYS A 1 210 ? -20.829 -2.516 5.904 1.00 89.38 210 LYS A N 1
ATOM 1612 C CA . LYS A 1 210 ? -21.740 -3.568 5.429 1.00 89.38 210 LYS A CA 1
ATOM 1613 C C . LYS A 1 210 ? -21.974 -3.493 3.923 1.00 89.38 210 LYS A C 1
ATOM 1615 O O . LYS A 1 210 ? -22.177 -4.536 3.303 1.00 89.38 210 LYS A O 1
ATOM 1620 N N . SER A 1 211 ? -21.920 -2.291 3.342 1.00 87.94 211 SER A N 1
ATOM 1621 C CA . SER A 1 211 ? -22.094 -2.114 1.900 1.00 87.94 211 SER A CA 1
ATOM 1622 C C . SER A 1 211 ? -20.950 -2.796 1.148 1.00 87.94 211 SER A C 1
ATOM 1624 O O . SER A 1 211 ? -21.196 -3.652 0.301 1.00 87.94 211 SER A O 1
ATOM 1626 N N . LEU A 1 212 ? -19.707 -2.548 1.570 1.00 82.50 212 LEU A N 1
ATOM 1627 C CA . LEU A 1 212 ? -18.514 -3.141 0.969 1.00 82.50 212 LEU A CA 1
ATOM 1628 C C . LEU A 1 212 ? -18.386 -4.633 1.279 1.00 82.50 212 LEU A C 1
ATOM 1630 O O . LEU A 1 212 ? -18.082 -5.423 0.395 1.00 82.50 212 LEU A O 1
ATOM 1634 N N . THR A 1 213 ? -18.635 -5.053 2.518 1.00 77.38 213 THR A N 1
ATOM 1635 C CA . THR A 1 213 ? -18.477 -6.467 2.905 1.00 77.38 213 THR A CA 1
ATOM 1636 C C . THR A 1 213 ? -19.525 -7.388 2.284 1.00 77.38 213 THR A C 1
ATOM 1638 O O . THR A 1 213 ? -19.233 -8.563 2.061 1.00 77.38 213 THR A O 1
ATOM 1641 N N . SER A 1 214 ? -20.720 -6.882 1.958 1.00 79.62 214 SER A N 1
ATOM 1642 C CA . SER A 1 214 ? -21.749 -7.670 1.269 1.00 79.62 214 SER A CA 1
ATOM 1643 C C . SER A 1 214 ? -21.329 -8.102 -0.140 1.00 79.62 214 SER A C 1
ATOM 1645 O O . SER A 1 214 ? -21.614 -9.236 -0.525 1.00 79.62 214 SER A O 1
ATOM 1647 N N . LEU A 1 215 ? -20.568 -7.258 -0.848 1.00 78.25 215 LEU A N 1
ATOM 1648 C CA . LEU A 1 215 ? -20.054 -7.535 -2.195 1.00 78.25 215 LEU A CA 1
ATOM 1649 C C . LEU A 1 215 ? -19.064 -8.710 -2.219 1.00 78.25 215 LEU A C 1
ATOM 1651 O O . LEU A 1 215 ? -18.937 -9.389 -3.233 1.00 78.25 215 LEU A O 1
ATOM 1655 N N . TYR A 1 216 ? -18.398 -8.984 -1.092 1.00 76.38 216 TYR A N 1
ATOM 1656 C CA . TYR A 1 216 ? -17.303 -9.957 -0.990 1.00 76.38 216 TYR A CA 1
ATOM 1657 C C . TYR A 1 216 ? -17.625 -11.163 -0.107 1.00 76.38 216 TYR A C 1
ATOM 1659 O O . TYR A 1 216 ? -16.709 -11.853 0.340 1.00 76.38 216 TYR A O 1
ATOM 1667 N N . ARG A 1 217 ? -18.908 -11.454 0.158 1.00 67.38 217 ARG A N 1
ATOM 1668 C CA . ARG A 1 217 ? -19.308 -12.579 1.033 1.00 67.38 217 ARG A CA 1
ATOM 1669 C C . ARG A 1 217 ? -18.748 -13.939 0.607 1.00 67.38 217 ARG A C 1
ATOM 1671 O O . ARG A 1 217 ? -18.626 -14.818 1.453 1.00 67.38 217 ARG A O 1
ATOM 1678 N N . HIS A 1 218 ? -18.421 -14.109 -0.671 1.00 70.44 218 HIS A N 1
ATOM 1679 C CA . HIS A 1 218 ? -17.891 -15.360 -1.217 1.00 70.44 218 HIS A CA 1
ATOM 1680 C C . HIS A 1 218 ? -16.358 -15.430 -1.249 1.00 70.44 218 HIS A C 1
ATOM 1682 O O . HIS A 1 218 ? -15.810 -16.494 -1.532 1.00 70.44 218 HIS A O 1
ATOM 1688 N N . ASP A 1 219 ? -15.659 -14.335 -0.942 1.00 67.19 219 ASP A N 1
ATOM 1689 C CA . ASP A 1 219 ? -14.200 -14.314 -0.916 1.00 67.19 219 ASP A CA 1
ATOM 1690 C C . ASP A 1 219 ? -13.658 -14.699 0.461 1.00 67.19 219 ASP A C 1
ATOM 1692 O O . ASP A 1 219 ? -14.205 -14.355 1.506 1.00 67.19 219 ASP A O 1
ATOM 1696 N N . SER A 1 220 ? -12.495 -15.350 0.479 1.00 68.69 220 SER A N 1
ATOM 1697 C CA . SER A 1 220 ? -11.842 -15.801 1.713 1.00 68.69 220 SER A CA 1
ATOM 1698 C C . SER A 1 220 ? -11.265 -14.663 2.575 1.00 68.69 220 SER A C 1
ATOM 1700 O O . SER A 1 220 ? -10.724 -14.926 3.649 1.00 68.69 220 SER A O 1
ATOM 1702 N N . LYS A 1 221 ? -11.308 -13.402 2.108 1.00 73.50 221 LYS A N 1
ATOM 1703 C CA . LYS A 1 221 ? -10.733 -12.222 2.790 1.00 73.50 221 LYS A CA 1
ATOM 1704 C C . LYS A 1 221 ? -11.559 -10.939 2.561 1.00 73.50 221 LYS A C 1
ATOM 1706 O O . LYS A 1 221 ? -11.023 -9.958 2.034 1.00 73.50 221 LYS A O 1
ATOM 1711 N N . PRO A 1 222 ? -12.832 -10.890 2.992 1.00 76.75 222 PRO A N 1
ATOM 1712 C CA . PRO A 1 222 ? -13.724 -9.763 2.704 1.00 76.75 222 PRO A CA 1
ATOM 1713 C C . PRO A 1 222 ? -13.205 -8.438 3.284 1.00 76.75 222 PRO A C 1
ATOM 1715 O O . PRO A 1 222 ? -13.306 -7.395 2.645 1.00 76.75 222 PRO A O 1
ATOM 1718 N N . GLY A 1 223 ? -12.564 -8.475 4.459 1.00 83.50 223 GLY A N 1
ATOM 1719 C CA . GLY A 1 223 ? -12.008 -7.274 5.089 1.00 83.50 223 GLY A CA 1
ATOM 1720 C C . GLY A 1 223 ? -10.867 -6.634 4.292 1.00 83.50 223 GLY A C 1
ATOM 1721 O O . GLY A 1 223 ? -10.835 -5.419 4.138 1.00 83.50 223 GLY A O 1
ATOM 1722 N N . TYR A 1 224 ? -9.959 -7.441 3.733 1.00 85.75 224 TYR A N 1
ATOM 1723 C CA . TYR A 1 224 ? -8.865 -6.934 2.896 1.00 85.75 224 TYR A CA 1
ATOM 1724 C C . TYR A 1 224 ? -9.396 -6.287 1.612 1.00 85.75 224 TYR A C 1
ATOM 1726 O O . TYR A 1 224 ? -8.958 -5.195 1.252 1.00 85.75 224 TYR A O 1
ATOM 1734 N N . MET A 1 225 ? -10.369 -6.926 0.952 1.00 86.00 225 MET A N 1
ATOM 1735 C CA . MET A 1 225 ? -10.977 -6.372 -0.262 1.00 86.00 225 MET A CA 1
ATOM 1736 C C . MET A 1 225 ? -11.711 -5.060 0.018 1.00 86.00 225 MET A C 1
ATOM 1738 O O . MET A 1 225 ? -11.580 -4.123 -0.765 1.00 86.00 225 MET A O 1
ATOM 1742 N N . ALA A 1 226 ? -12.385 -4.942 1.167 1.00 88.94 226 ALA A N 1
ATOM 1743 C CA . ALA A 1 226 ? -13.004 -3.687 1.587 1.00 88.94 226 ALA A CA 1
ATOM 1744 C C . ALA A 1 226 ? -11.969 -2.560 1.779 1.00 88.94 226 ALA A C 1
ATOM 1746 O O . ALA A 1 226 ? -12.177 -1.448 1.297 1.00 88.94 226 ALA A O 1
ATOM 1747 N N . HIS A 1 227 ? -10.824 -2.840 2.418 1.00 92.19 227 HIS A N 1
ATOM 1748 C CA . HIS A 1 227 ? -9.739 -1.855 2.553 1.00 92.19 227 HIS A CA 1
ATOM 1749 C C . HIS A 1 227 ? -9.161 -1.443 1.195 1.00 92.19 227 HIS A C 1
ATOM 1751 O O . HIS A 1 227 ? -8.924 -0.260 0.960 1.00 92.19 227 HIS A O 1
ATOM 1757 N N . LYS A 1 228 ? -8.957 -2.410 0.294 1.00 89.31 228 LYS A N 1
ATOM 1758 C CA . LYS A 1 228 ? -8.468 -2.153 -1.063 1.00 89.31 228 LYS A CA 1
ATOM 1759 C C . LYS A 1 228 ? -9.439 -1.270 -1.850 1.00 89.31 228 LYS A C 1
ATOM 1761 O O . LYS A 1 228 ? -9.007 -0.289 -2.442 1.00 89.31 228 LYS A O 1
ATOM 1766 N N . HIS A 1 229 ? -10.739 -1.567 -1.804 1.00 88.00 229 HIS A N 1
ATOM 1767 C CA . HIS A 1 229 ? -11.769 -0.768 -2.477 1.00 88.00 229 HIS A CA 1
ATOM 1768 C C . HIS A 1 229 ? -11.844 0.667 -1.972 1.00 88.00 229 HIS A C 1
ATOM 1770 O O . HIS A 1 229 ? -12.090 1.583 -2.748 1.00 88.00 229 HIS A O 1
ATOM 1776 N N . ARG A 1 230 ? -11.606 0.871 -0.675 1.00 87.88 230 ARG A N 1
ATOM 1777 C CA . ARG A 1 230 ? -11.586 2.205 -0.073 1.00 87.88 230 ARG A CA 1
ATOM 1778 C C . ARG A 1 230 ? -10.273 2.962 -0.311 1.00 87.88 230 ARG A C 1
ATOM 1780 O O . ARG A 1 230 ? -10.119 4.065 0.197 1.00 87.88 230 ARG A O 1
ATOM 1787 N N . GLY A 1 231 ? -9.324 2.371 -1.043 1.00 89.12 231 GLY A N 1
ATOM 1788 C CA . GLY A 1 231 ? -8.023 2.973 -1.343 1.00 89.12 231 GLY A CA 1
ATOM 1789 C C . GLY A 1 231 ? -7.019 2.935 -0.186 1.00 89.12 231 GLY A C 1
ATOM 1790 O O . GLY A 1 231 ? -5.967 3.552 -0.275 1.00 89.12 231 GLY A O 1
ATOM 1791 N N . TRP A 1 232 ? -7.295 2.200 0.897 1.00 90.00 232 TRP A N 1
ATOM 1792 C CA . TRP A 1 232 ? -6.410 2.138 2.077 1.00 90.00 232 TRP A CA 1
ATOM 1793 C C . TRP A 1 232 ? -5.183 1.247 1.860 1.00 90.00 232 TRP A C 1
ATOM 1795 O O . TRP A 1 232 ? -4.221 1.265 2.631 1.00 90.00 232 TRP A O 1
ATOM 1805 N N . VAL A 1 233 ? -5.234 0.415 0.822 1.00 86.38 233 VAL A N 1
ATOM 1806 C CA . VAL A 1 233 ? -4.137 -0.448 0.401 1.00 86.38 233 VAL A CA 1
ATOM 1807 C C . VAL A 1 233 ? -3.890 -0.174 -1.075 1.00 86.38 233 VAL A C 1
ATOM 1809 O O . VAL A 1 233 ? -4.744 -0.483 -1.906 1.00 86.38 233 VAL A O 1
ATOM 1812 N N . GLY A 1 234 ? -2.725 0.395 -1.394 1.00 75.81 234 GLY A N 1
ATOM 1813 C CA . GLY A 1 234 ? -2.314 0.630 -2.775 1.00 75.81 234 GLY A CA 1
ATOM 1814 C C . GLY A 1 234 ? -2.390 -0.654 -3.605 1.00 75.81 234 GLY A C 1
ATOM 1815 O O . GLY A 1 234 ? -1.963 -1.724 -3.165 1.00 75.81 234 GLY A O 1
ATOM 1816 N N . VAL A 1 235 ? -2.958 -0.551 -4.808 1.00 57.09 235 VAL A N 1
ATOM 1817 C CA . VAL A 1 235 ? -3.236 -1.707 -5.677 1.00 57.09 235 VAL A CA 1
ATOM 1818 C C . VAL A 1 235 ? -1.953 -2.333 -6.233 1.00 57.09 235 VAL A C 1
ATOM 1820 O O . VAL A 1 235 ? -1.951 -3.515 -6.558 1.00 57.09 235 VAL A O 1
ATOM 1823 N N . ASN A 1 236 ? -0.841 -1.599 -6.237 1.00 50.72 236 ASN A N 1
ATOM 1824 C CA . ASN A 1 236 ? 0.470 -2.091 -6.627 1.00 50.72 236 ASN A CA 1
ATOM 1825 C C . ASN A 1 236 ? 1.491 -1.631 -5.587 1.00 50.72 236 ASN A C 1
ATOM 1827 O O . ASN A 1 236 ? 1.513 -0.466 -5.207 1.00 50.72 236 ASN A O 1
ATOM 1831 N N . GLY A 1 237 ? 2.341 -2.543 -5.116 1.00 44.66 237 GLY A N 1
ATOM 1832 C CA . GLY A 1 237 ? 3.325 -2.302 -4.055 1.00 44.66 237 GLY A CA 1
ATOM 1833 C C . GLY A 1 237 ? 4.353 -1.193 -4.324 1.00 44.66 237 GLY A C 1
ATOM 1834 O O . GLY A 1 237 ? 5.143 -0.917 -3.424 1.00 44.66 237 GLY A O 1
ATOM 1835 N N . GLY A 1 238 ? 4.313 -0.511 -5.471 1.00 40.81 238 GLY A N 1
ATOM 1836 C CA . GLY A 1 238 ? 5.129 0.662 -5.773 1.00 40.81 238 GLY A CA 1
ATOM 1837 C C . GLY A 1 238 ? 4.646 1.918 -5.046 1.00 40.81 238 GLY A C 1
ATOM 1838 O O . GLY A 1 238 ? 3.448 2.161 -4.916 1.00 40.81 238 GLY A O 1
ATOM 1839 N N . PHE A 1 239 ? 5.594 2.716 -4.566 1.00 44.97 239 PHE A N 1
ATOM 1840 C CA . PHE A 1 239 ? 5.389 4.079 -4.066 1.00 44.97 239 PHE A CA 1
ATOM 1841 C C . PHE A 1 239 ? 5.155 5.029 -5.260 1.00 44.97 239 PHE A C 1
ATOM 1843 O O . PHE A 1 239 ? 5.840 6.029 -5.424 1.00 44.97 239 PHE A O 1
ATOM 1850 N N . ALA A 1 240 ? 4.267 4.651 -6.181 1.00 39.09 240 ALA A N 1
ATOM 1851 C CA . ALA A 1 240 ? 4.005 5.445 -7.368 1.00 39.09 240 ALA A CA 1
ATOM 1852 C C . ALA A 1 240 ? 3.086 6.604 -6.979 1.00 39.09 240 ALA A C 1
ATOM 1854 O O . ALA A 1 240 ? 2.005 6.383 -6.436 1.00 39.09 240 ALA A O 1
ATOM 1855 N N . GLU A 1 241 ? 3.505 7.821 -7.305 1.00 39.75 241 GLU A N 1
ATOM 1856 C CA . GLU A 1 241 ? 2.779 9.088 -7.141 1.00 39.75 241 GLU A CA 1
ATOM 1857 C C . GLU A 1 241 ? 1.335 9.033 -7.700 1.00 39.75 241 GLU A C 1
ATOM 1859 O O . GLU A 1 241 ? 0.432 9.727 -7.236 1.00 39.75 241 GLU A O 1
ATOM 1864 N N . ALA A 1 242 ? 1.074 8.102 -8.626 1.00 35.91 242 ALA A N 1
ATOM 1865 C CA . ALA A 1 242 ? -0.252 7.761 -9.139 1.00 35.91 242 ALA A CA 1
ATOM 1866 C C . ALA A 1 242 ? -1.240 7.218 -8.078 1.00 35.91 242 ALA A C 1
ATOM 1868 O O . ALA A 1 242 ? -2.449 7.306 -8.280 1.00 35.91 242 ALA A O 1
ATOM 1869 N N . ALA A 1 243 ? -0.766 6.689 -6.943 1.00 38.91 243 ALA A N 1
ATOM 1870 C CA . ALA A 1 243 ? -1.608 6.177 -5.855 1.00 38.91 243 ALA A CA 1
ATOM 1871 C C . ALA A 1 243 ? -2.232 7.283 -4.980 1.00 38.91 243 ALA A C 1
ATOM 1873 O O . ALA A 1 243 ? -3.120 6.990 -4.182 1.00 38.91 243 ALA A O 1
ATOM 1874 N N . CYS A 1 244 ? -1.807 8.542 -5.143 1.00 35.69 244 CYS A N 1
ATOM 1875 C CA . CYS A 1 244 ? -2.431 9.706 -4.505 1.00 35.69 244 CYS A CA 1
ATOM 1876 C C . CYS A 1 244 ? -3.713 10.175 -5.217 1.00 35.69 244 CYS A C 1
ATOM 1878 O O . CYS A 1 244 ? -4.350 11.126 -4.767 1.00 35.69 244 CYS A O 1
ATOM 1880 N N . LYS A 1 245 ? -4.116 9.523 -6.316 1.00 35.56 245 LYS A N 1
ATOM 1881 C CA . LYS A 1 245 ? -5.406 9.769 -6.964 1.00 35.56 245 LYS A CA 1
ATOM 1882 C C . LYS A 1 245 ? -6.405 8.699 -6.506 1.00 35.56 245 LYS A C 1
ATOM 1884 O O . LYS A 1 245 ? -6.223 7.535 -6.869 1.00 35.56 245 LYS A O 1
ATOM 1889 N N . PRO A 1 246 ? -7.453 9.031 -5.727 1.00 36.81 246 PRO A N 1
ATOM 1890 C CA . PRO A 1 246 ? -8.586 8.123 -5.600 1.00 36.81 246 PRO A CA 1
ATOM 1891 C C . PRO A 1 246 ? -9.134 7.859 -7.009 1.00 36.81 246 PRO A C 1
ATOM 1893 O O . PRO A 1 246 ? -9.366 8.800 -7.766 1.00 36.81 246 PRO A O 1
ATOM 1896 N N . GLN A 1 247 ? -9.283 6.586 -7.388 1.00 40.91 247 GLN A N 1
ATOM 1897 C CA . GLN A 1 247 ? -9.961 6.216 -8.631 1.00 40.91 247 GLN A CA 1
ATOM 1898 C C . GLN A 1 247 ? -11.438 6.610 -8.518 1.00 40.91 247 GLN A C 1
ATOM 1900 O O . GLN A 1 247 ? -12.270 5.829 -8.058 1.00 40.91 247 GLN A O 1
ATOM 1905 N N . GLU A 1 248 ? -11.777 7.824 -8.938 1.00 37.88 248 GLU A N 1
ATOM 1906 C CA . GLU A 1 248 ? -13.107 8.083 -9.477 1.00 37.88 248 GLU A CA 1
ATOM 1907 C C . GLU A 1 248 ? -13.212 7.282 -10.783 1.00 37.88 248 GLU A C 1
ATOM 1909 O O . GLU A 1 248 ? -12.347 7.399 -11.647 1.00 37.88 248 GLU A O 1
ATOM 1914 N N . SER A 1 249 ? -14.241 6.437 -10.902 1.00 43.16 249 SER A N 1
ATOM 1915 C CA . SER A 1 249 ? -14.524 5.481 -11.995 1.00 43.16 249 SER A CA 1
ATOM 1916 C C . SER A 1 249 ? -13.833 4.100 -11.926 1.00 43.16 249 SER A C 1
ATOM 1918 O O . SER A 1 249 ? -12.857 3.802 -12.602 1.00 43.16 249 SER A O 1
ATOM 1920 N N . LEU A 1 250 ? -14.422 3.190 -11.144 1.00 44.62 250 LEU A N 1
ATOM 1921 C CA . LEU A 1 250 ? -14.375 1.739 -11.401 1.00 44.62 250 LEU A CA 1
ATOM 1922 C C . LEU A 1 250 ? -15.758 1.115 -11.132 1.00 44.62 250 LEU A C 1
ATOM 1924 O O . LEU A 1 250 ? -15.907 0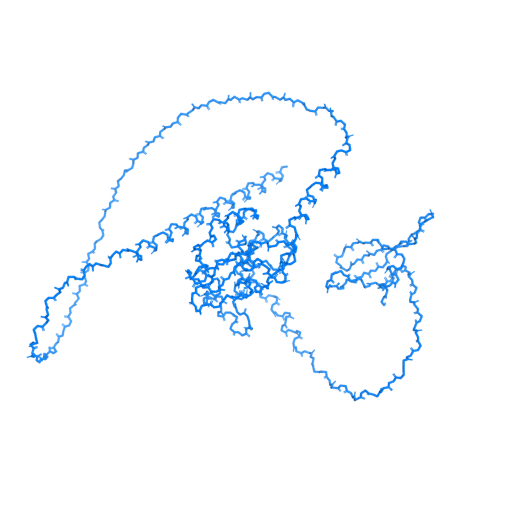.164 -10.370 1.00 44.62 250 LEU A O 1
ATOM 1928 N N . LEU A 1 251 ? -16.781 1.690 -11.769 1.00 45.25 251 LEU A N 1
ATOM 1929 C CA . LEU A 1 251 ? -18.053 1.017 -12.063 1.00 45.25 251 LEU A CA 1
ATOM 1930 C C . LEU A 1 251 ? -18.057 0.573 -13.535 1.00 45.25 251 LEU A C 1
ATOM 1932 O O . LEU A 1 251 ? -19.020 0.806 -14.255 1.00 45.25 251 LEU A O 1
ATOM 1936 N N . ASP A 1 252 ? -16.945 0.005 -14.002 1.00 43.31 252 ASP A N 1
ATOM 1937 C CA . ASP A 1 252 ? -16.843 -0.537 -15.355 1.00 43.31 252 ASP A CA 1
ATOM 1938 C C . ASP A 1 252 ? -16.725 -2.066 -15.258 1.00 43.31 252 ASP A C 1
ATOM 1940 O O . ASP A 1 252 ? -15.678 -2.623 -14.909 1.00 43.31 252 ASP A O 1
ATOM 1944 N N . ASP A 1 253 ? -17.854 -2.738 -15.495 1.00 48.19 253 ASP A N 1
ATOM 1945 C CA . ASP A 1 253 ? -18.082 -4.185 -15.365 1.00 48.19 253 ASP A CA 1
ATOM 1946 C C . ASP A 1 253 ? -17.220 -5.051 -16.316 1.00 48.19 253 ASP A C 1
ATOM 1948 O O . ASP A 1 253 ? -17.204 -6.284 -16.230 1.00 48.19 253 ASP A O 1
ATOM 1952 N N . SER A 1 254 ? -16.426 -4.431 -17.194 1.00 44.81 254 SER A N 1
ATOM 1953 C CA . SER A 1 254 ? -15.681 -5.105 -18.265 1.00 44.81 254 SER A CA 1
ATOM 1954 C C . SER A 1 254 ? -14.507 -5.989 -17.802 1.00 44.81 254 SER A C 1
ATOM 1956 O O . SER A 1 254 ? -14.080 -6.895 -18.530 1.00 44.81 254 SER A O 1
ATOM 1958 N N . LEU A 1 255 ? -13.990 -5.807 -16.580 1.00 51.41 255 LEU A N 1
ATOM 1959 C CA . LEU A 1 255 ? -12.907 -6.650 -16.044 1.00 51.41 255 LEU A CA 1
ATOM 1960 C C . LEU A 1 255 ? -13.399 -7.984 -15.459 1.00 51.41 255 LEU A C 1
ATOM 1962 O O . LEU A 1 255 ? -12.619 -8.941 -15.384 1.00 51.41 255 LEU A O 1
ATOM 1966 N N . ASN A 1 256 ? -14.681 -8.093 -15.092 1.00 48.97 256 ASN A N 1
ATOM 1967 C CA . ASN A 1 256 ? -15.229 -9.321 -14.511 1.00 48.97 256 ASN A CA 1
ATOM 1968 C C . ASN A 1 256 ? -15.583 -10.365 -15.588 1.00 48.97 256 ASN A C 1
ATOM 1970 O O . ASN A 1 256 ? -15.346 -11.561 -15.392 1.00 48.97 256 ASN A O 1
ATOM 1974 N N . GLU A 1 257 ? -16.021 -9.934 -16.775 1.00 44.53 257 GLU A N 1
ATOM 1975 C CA . GLU A 1 257 ? -16.361 -10.840 -17.885 1.00 44.53 257 GLU A CA 1
ATOM 1976 C C . GLU A 1 257 ? -15.156 -11.645 -18.402 1.00 44.53 257 GLU A C 1
ATOM 1978 O O . GLU A 1 257 ? -15.276 -12.831 -18.735 1.00 44.53 257 GLU A O 1
ATOM 1983 N N . ARG A 1 258 ? -13.953 -11.053 -18.406 1.00 50.75 258 ARG A N 1
ATOM 1984 C CA . ARG A 1 258 ? -12.726 -11.749 -18.844 1.00 50.75 258 ARG A CA 1
ATOM 1985 C C . ARG A 1 258 ? -12.299 -12.855 -17.877 1.00 50.75 258 ARG A C 1
ATOM 1987 O O . ARG A 1 258 ? -11.657 -13.824 -18.288 1.00 50.75 258 ARG A O 1
ATOM 1994 N N . ARG A 1 259 ? -12.664 -12.741 -16.597 1.00 49.81 259 ARG A N 1
ATOM 1995 C CA . ARG A 1 259 ? -12.309 -13.716 -15.557 1.00 49.81 259 ARG A CA 1
ATOM 1996 C C . ARG A 1 259 ? -13.253 -14.918 -15.546 1.00 49.81 259 ARG A C 1
ATOM 1998 O O . ARG A 1 259 ? -12.801 -16.029 -15.272 1.00 49.81 259 ARG A O 1
ATOM 2005 N N . VAL A 1 260 ? -14.522 -14.715 -15.907 1.00 53.06 260 VAL A N 1
ATOM 2006 C CA . VAL A 1 260 ? -15.516 -15.793 -16.051 1.00 53.06 260 VAL A CA 1
ATOM 2007 C C . VAL A 1 260 ? -15.248 -16.625 -17.310 1.00 53.06 260 VAL A C 1
ATOM 2009 O O . VAL A 1 260 ? -15.256 -17.853 -17.234 1.00 53.06 260 VAL A O 1
ATOM 2012 N N . LYS A 1 261 ? -14.871 -15.999 -18.436 1.00 47.03 261 LYS A N 1
ATOM 2013 C CA . LYS A 1 261 ? -14.542 -16.727 -19.681 1.00 47.03 261 LYS A CA 1
ATOM 2014 C C . LYS A 1 261 ? -13.334 -17.666 -19.564 1.00 47.03 261 LYS A C 1
ATOM 2016 O O . LYS A 1 261 ? -13.298 -18.688 -20.236 1.00 47.03 261 LYS A O 1
ATOM 2021 N N . ARG A 1 262 ? -12.372 -17.388 -18.675 1.00 47.88 262 ARG A N 1
ATOM 2022 C CA . ARG A 1 262 ? -11.209 -18.272 -18.448 1.00 47.88 262 ARG A CA 1
ATOM 2023 C C . ARG A 1 262 ? -11.499 -19.503 -17.587 1.00 47.88 262 ARG A C 1
ATOM 2025 O O . ARG A 1 262 ? -10.653 -20.387 -17.522 1.00 47.88 262 ARG A O 1
ATOM 2032 N N . LYS A 1 263 ? -12.655 -19.575 -16.919 1.00 45.59 263 LYS A N 1
ATOM 2033 C CA . LYS A 1 263 ? -12.991 -20.683 -16.009 1.00 45.59 263 LYS A CA 1
ATOM 2034 C C . LYS A 1 263 ? -13.768 -21.830 -16.667 1.00 45.59 263 LYS A C 1
ATOM 2036 O O . LYS A 1 263 ? -14.021 -22.818 -15.994 1.00 45.59 263 LYS A O 1
ATOM 2041 N N . LEU A 1 264 ? -14.119 -21.714 -17.951 1.00 48.56 264 LEU A N 1
ATOM 2042 C CA . LEU A 1 264 ? -14.983 -22.668 -18.662 1.00 48.56 264 LEU A CA 1
ATOM 2043 C C . LEU A 1 264 ? -14.260 -23.592 -19.656 1.00 48.56 264 LEU A C 1
ATOM 2045 O O . LEU A 1 264 ? -14.907 -24.401 -20.307 1.00 48.56 264 LEU A O 1
ATOM 2049 N N . THR A 1 265 ? -12.930 -23.538 -19.747 1.00 49.59 265 THR A N 1
ATOM 2050 C CA . THR A 1 265 ? -12.154 -24.467 -20.584 1.00 49.59 265 THR A CA 1
ATOM 2051 C C . THR A 1 265 ? -10.919 -24.967 -19.845 1.00 49.59 265 THR A C 1
ATOM 2053 O O . THR A 1 265 ? -9.820 -24.463 -20.076 1.00 49.59 265 THR A O 1
ATOM 2056 N N . LEU A 1 266 ? -11.082 -25.937 -18.940 1.00 46.31 266 LEU A N 1
ATOM 2057 C CA . LEU A 1 266 ? -9.973 -26.808 -18.542 1.00 46.31 266 LEU A CA 1
ATOM 2058 C C . LEU A 1 266 ? -10.452 -28.119 -17.891 1.00 46.31 266 LEU A C 1
ATOM 2060 O O . LEU A 1 266 ? -10.121 -28.398 -16.744 1.00 46.31 266 LEU A O 1
ATOM 2064 N N . ASP A 1 267 ? -11.177 -28.949 -18.639 1.00 43.12 267 ASP A N 1
ATOM 2065 C CA . ASP A 1 267 ? -11.205 -30.389 -18.360 1.00 43.12 267 ASP A CA 1
ATOM 2066 C C . ASP A 1 267 ? -10.032 -31.033 -19.107 1.00 43.12 267 ASP A C 1
ATOM 2068 O O . ASP A 1 267 ? -10.089 -31.289 -20.310 1.00 43.12 267 ASP A O 1
ATOM 2072 N N . LYS A 1 268 ? -8.913 -31.219 -18.398 1.00 54.38 268 LYS A N 1
ATOM 2073 C CA . LYS A 1 268 ? -7.731 -31.931 -18.898 1.00 54.38 268 LYS A CA 1
ATOM 2074 C C . LYS A 1 268 ? -7.723 -33.340 -18.286 1.00 54.38 268 LYS A C 1
ATOM 2076 O O . LYS A 1 268 ? -7.696 -33.434 -17.058 1.00 54.38 268 LYS A O 1
ATOM 2081 N N . PRO A 1 269 ? -7.736 -34.424 -19.084 1.00 54.72 269 PRO A N 1
ATOM 2082 C CA . PRO A 1 269 ? -7.695 -35.780 -18.548 1.00 54.72 269 PRO A CA 1
ATOM 2083 C C . PRO A 1 269 ? -6.354 -36.074 -17.858 1.00 54.72 269 PRO A C 1
ATOM 2085 O O . PRO A 1 269 ? -5.307 -35.535 -18.231 1.00 54.72 269 PRO A O 1
ATOM 2088 N N . ALA A 1 270 ? -6.418 -36.913 -16.821 1.00 50.06 270 ALA A N 1
ATOM 2089 C CA . ALA A 1 270 ? -5.295 -37.264 -15.958 1.00 50.06 270 ALA A CA 1
ATOM 2090 C C . ALA A 1 270 ? -4.150 -37.946 -16.738 1.00 50.06 270 ALA A C 1
ATOM 2092 O O . ALA A 1 270 ? -4.421 -38.784 -17.602 1.00 50.06 270 ALA A O 1
ATOM 2093 N N . PRO A 1 271 ? -2.876 -37.621 -16.443 1.00 59.81 271 PRO A N 1
ATOM 2094 C CA . PRO A 1 271 ? -1.746 -38.275 -17.088 1.00 59.81 271 PRO A CA 1
ATOM 2095 C C . PRO A 1 271 ? -1.553 -39.716 -16.569 1.00 59.81 271 PRO A C 1
ATOM 2097 O O . PRO A 1 271 ? -1.802 -39.978 -15.389 1.00 59.81 271 PRO A O 1
ATOM 2100 N N . PRO A 1 272 ? -1.088 -40.646 -17.426 1.00 66.62 272 PRO A N 1
ATOM 2101 C CA . PRO A 1 272 ? -0.744 -42.010 -17.026 1.00 66.62 272 PRO A CA 1
ATOM 2102 C C . PRO A 1 272 ? 0.503 -42.054 -16.117 1.00 66.62 272 PRO A C 1
ATOM 2104 O O . PRO A 1 272 ? 1.272 -41.088 -16.073 1.00 66.62 272 PRO A O 1
ATOM 2107 N N . PRO A 1 273 ? 0.718 -43.164 -15.381 1.00 57.03 273 PRO A N 1
ATOM 2108 C CA . PRO A 1 273 ? 1.814 -43.294 -14.424 1.00 57.03 273 PRO A CA 1
ATOM 2109 C C . PRO A 1 273 ? 3.186 -43.213 -15.106 1.00 57.03 273 PRO A C 1
ATOM 2111 O O . PRO A 1 273 ? 3.452 -43.873 -16.110 1.00 57.03 273 PRO A O 1
ATOM 2114 N N . VAL A 1 274 ? 4.057 -42.384 -14.529 1.00 54.25 274 VAL A N 1
ATOM 2115 C CA . VAL A 1 274 ? 5.404 -42.084 -15.024 1.00 54.25 274 VAL A CA 1
ATOM 2116 C C . VAL A 1 274 ? 6.334 -43.268 -14.753 1.00 54.25 274 VAL A C 1
ATOM 2118 O O . VAL A 1 274 ? 6.610 -43.599 -13.602 1.00 54.25 274 VAL A O 1
ATOM 2121 N N . VAL A 1 275 ? 6.839 -43.886 -15.822 1.00 52.84 275 VAL A N 1
ATOM 2122 C CA . VAL A 1 275 ? 7.960 -44.835 -15.782 1.00 52.84 275 VAL A CA 1
ATOM 2123 C C . VAL A 1 275 ? 9.265 -44.035 -15.805 1.00 52.84 275 VAL A C 1
ATOM 2125 O O . VAL A 1 275 ? 9.438 -43.140 -16.636 1.00 52.84 275 VAL A O 1
ATOM 2128 N N . ALA A 1 276 ? 10.174 -44.335 -14.874 1.00 49.72 276 ALA A N 1
ATOM 2129 C CA . ALA A 1 276 ? 11.472 -43.678 -14.748 1.00 49.72 276 ALA A CA 1
ATOM 2130 C C . ALA A 1 276 ? 12.278 -43.822 -16.050 1.00 49.72 276 ALA A C 1
ATOM 2132 O O . ALA A 1 276 ? 12.739 -44.908 -16.395 1.00 49.72 276 ALA A O 1
ATOM 2133 N N . THR A 1 277 ? 12.412 -42.715 -16.781 1.00 44.34 277 THR A N 1
ATOM 2134 C CA . THR A 1 277 ? 13.161 -42.641 -18.038 1.00 44.34 277 THR A CA 1
ATOM 2135 C C . THR A 1 277 ? 14.515 -42.000 -17.756 1.00 44.34 277 THR A C 1
ATOM 2137 O O . THR A 1 277 ? 14.589 -40.981 -17.069 1.00 44.34 277 THR A O 1
ATOM 2140 N N . ALA A 1 278 ? 15.581 -42.629 -18.247 1.00 52.22 278 ALA A N 1
ATOM 2141 C CA . ALA A 1 278 ? 16.957 -42.174 -18.098 1.00 52.22 278 ALA A CA 1
ATOM 2142 C C . ALA A 1 278 ? 17.164 -40.758 -18.665 1.00 52.22 278 ALA A C 1
ATOM 2144 O O . ALA A 1 278 ? 16.576 -40.394 -19.684 1.00 52.22 278 ALA A O 1
ATOM 2145 N N . THR A 1 279 ? 18.016 -39.982 -17.992 1.00 47.75 279 THR A N 1
ATOM 2146 C CA . THR A 1 279 ? 18.395 -38.610 -18.347 1.00 47.75 279 THR A CA 1
ATOM 2147 C C . THR A 1 279 ? 18.911 -38.540 -19.791 1.00 47.75 279 THR A C 1
ATOM 2149 O O . THR A 1 279 ? 19.931 -39.167 -20.087 1.00 47.75 279 THR A O 1
ATOM 2152 N N . PRO A 1 280 ? 18.245 -37.801 -20.698 1.00 58.12 280 PRO A N 1
ATOM 2153 C CA . PRO A 1 280 ? 18.741 -37.608 -22.053 1.00 58.12 280 PRO A CA 1
ATOM 2154 C C . PRO A 1 280 ? 20.016 -36.741 -22.057 1.00 58.12 280 PRO A C 1
ATOM 2156 O O . PRO A 1 280 ? 20.187 -35.895 -21.174 1.00 58.12 280 PRO A O 1
ATOM 2159 N N . PRO A 1 281 ? 20.919 -36.940 -23.035 1.00 58.72 281 PRO A N 1
ATOM 2160 C CA . PRO A 1 281 ? 22.126 -36.132 -23.191 1.00 58.72 281 PRO A CA 1
ATOM 2161 C C . PRO A 1 281 ? 21.772 -34.653 -23.393 1.00 58.72 281 PRO A C 1
ATOM 2163 O O . PRO A 1 281 ? 20.775 -34.328 -24.039 1.00 58.72 281 PRO A O 1
ATOM 2166 N N . ALA A 1 282 ? 22.585 -33.770 -22.807 1.00 56.28 282 ALA A N 1
ATOM 2167 C CA . ALA A 1 282 ? 22.377 -32.326 -22.811 1.00 56.28 282 ALA A CA 1
ATOM 2168 C C . ALA A 1 282 ? 22.179 -31.797 -24.241 1.00 56.28 282 ALA A C 1
ATOM 2170 O O . ALA A 1 282 ? 23.018 -32.015 -25.115 1.00 56.28 282 ALA A O 1
ATOM 2171 N N . ALA A 1 283 ? 21.053 -31.118 -24.468 1.00 64.38 283 ALA A N 1
ATOM 2172 C CA . ALA A 1 283 ? 20.772 -30.450 -25.729 1.00 64.38 283 ALA A CA 1
ATOM 2173 C C . ALA A 1 283 ? 21.838 -29.369 -26.009 1.00 64.38 283 ALA A C 1
ATOM 2175 O O . ALA A 1 283 ? 22.339 -28.755 -25.060 1.00 64.38 283 ALA A O 1
ATOM 2176 N N . PRO A 1 284 ? 22.198 -29.130 -27.284 1.00 69.94 284 PRO A N 1
ATOM 2177 C CA . PRO A 1 284 ? 23.129 -28.068 -27.648 1.00 69.94 284 PRO A CA 1
ATOM 2178 C C . PRO A 1 284 ? 22.601 -26.710 -27.170 1.00 69.94 284 PRO A C 1
ATOM 2180 O O . PRO A 1 284 ? 21.413 -26.416 -27.305 1.00 69.94 284 PRO A O 1
ATOM 2183 N N . VAL A 1 285 ? 23.491 -25.902 -26.587 1.00 70.38 285 VAL A N 1
ATOM 2184 C CA . VAL A 1 285 ? 23.166 -24.556 -26.099 1.00 70.38 285 VAL A CA 1
ATOM 2185 C C . VAL A 1 285 ? 22.744 -23.699 -27.299 1.00 70.38 285 VAL A C 1
ATOM 2187 O O . VAL A 1 285 ? 23.513 -23.620 -28.260 1.00 70.38 285 VAL A O 1
ATOM 2190 N N . PRO A 1 286 ? 21.548 -23.085 -27.281 1.00 74.25 286 PRO A N 1
ATOM 2191 C CA . PRO A 1 286 ? 21.087 -22.255 -28.385 1.00 74.25 286 PRO A CA 1
ATOM 2192 C C . PRO A 1 286 ? 22.023 -21.055 -28.587 1.00 74.25 286 PRO A C 1
ATOM 2194 O O . PRO A 1 286 ? 22.471 -20.415 -27.633 1.00 74.25 286 PRO A O 1
ATOM 2197 N N . GLU A 1 287 ? 22.353 -20.783 -29.846 1.00 86.50 287 GLU A N 1
ATOM 2198 C CA . GLU A 1 287 ? 23.250 -19.698 -30.232 1.00 86.50 287 GLU A CA 1
ATOM 2199 C C . GLU A 1 287 ? 22.532 -18.343 -30.136 1.00 86.50 287 GLU A C 1
ATOM 2201 O O . GLU A 1 287 ? 21.365 -18.211 -30.507 1.00 86.50 287 GLU A O 1
ATOM 2206 N N . LEU A 1 288 ? 23.227 -17.331 -29.609 1.00 92.75 288 LEU A N 1
ATOM 2207 C CA . LEU A 1 288 ? 22.696 -15.977 -29.480 1.00 92.75 288 LEU A CA 1
ATOM 2208 C C . LEU A 1 288 ? 22.755 -15.274 -30.840 1.00 92.75 288 LEU A C 1
ATOM 2210 O O . LEU A 1 288 ? 23.842 -15.009 -31.347 1.00 92.75 288 LEU A O 1
ATOM 2214 N N . ALA A 1 289 ? 21.592 -14.959 -31.404 1.00 96.12 289 ALA A N 1
ATOM 2215 C CA . ALA A 1 289 ? 21.452 -14.282 -32.689 1.00 96.12 289 ALA A CA 1
ATOM 2216 C C . ALA A 1 289 ? 20.382 -13.182 -32.617 1.00 96.12 289 ALA A C 1
ATOM 2218 O O . ALA A 1 289 ? 19.458 -13.255 -31.803 1.00 96.12 289 ALA A O 1
ATOM 2219 N N . VAL A 1 290 ? 20.476 -12.179 -33.495 1.00 96.62 290 VAL A N 1
ATOM 2220 C CA . VAL A 1 290 ? 19.402 -11.190 -33.679 1.00 96.62 290 VAL A CA 1
ATOM 2221 C C . VAL A 1 290 ? 18.115 -11.913 -34.093 1.00 96.62 290 VAL A C 1
ATOM 2223 O O . VAL A 1 290 ? 18.131 -12.797 -34.948 1.00 96.62 290 VAL A O 1
ATOM 2226 N N . GLY A 1 291 ? 17.000 -11.559 -33.458 1.00 96.56 291 GLY A N 1
ATOM 2227 C CA . GLY A 1 291 ? 15.707 -12.231 -33.577 1.00 96.56 291 GLY A CA 1
ATOM 2228 C C . GLY A 1 291 ? 15.489 -13.367 -32.571 1.00 96.56 291 GLY A C 1
ATOM 2229 O O . GLY A 1 291 ? 14.379 -13.897 -32.496 1.00 96.56 291 GLY A O 1
ATOM 2230 N N . ALA A 1 292 ? 16.500 -13.741 -31.775 1.00 96.38 292 ALA A N 1
ATOM 2231 C CA . ALA A 1 292 ? 16.331 -14.744 -30.729 1.00 96.38 292 ALA A CA 1
ATOM 2232 C C . ALA A 1 292 ? 15.352 -14.255 -29.652 1.00 96.38 292 ALA A C 1
ATOM 2234 O O . ALA A 1 292 ? 15.421 -13.114 -29.189 1.00 96.38 292 ALA A O 1
ATOM 2235 N N . SER A 1 293 ? 14.449 -15.145 -29.236 1.00 96.69 293 SER A N 1
ATOM 2236 C CA . SER A 1 293 ? 13.557 -14.900 -28.105 1.00 96.69 293 SER A CA 1
ATOM 2237 C C . SER A 1 293 ? 14.298 -15.144 -26.798 1.00 96.69 293 SER A C 1
ATOM 2239 O O . SER A 1 293 ? 14.888 -16.205 -26.594 1.00 96.69 293 SER A O 1
ATOM 2241 N N . VAL A 1 294 ? 14.222 -14.177 -25.892 1.00 96.88 294 VAL A N 1
ATOM 2242 C CA . VAL A 1 294 ? 14.813 -14.259 -24.559 1.00 96.88 294 VAL A CA 1
ATOM 2243 C C . VAL A 1 294 ? 13.737 -14.170 -23.488 1.00 96.88 294 VAL A C 1
ATOM 2245 O O . VAL A 1 294 ? 12.691 -13.539 -23.660 1.00 96.88 294 VAL A O 1
ATOM 2248 N N . ARG A 1 295 ? 13.985 -14.807 -22.347 1.00 96.81 295 ARG A N 1
ATOM 2249 C CA . ARG A 1 295 ? 13.132 -14.734 -21.166 1.00 96.81 295 ARG A CA 1
ATOM 2250 C C . ARG A 1 295 ? 13.966 -14.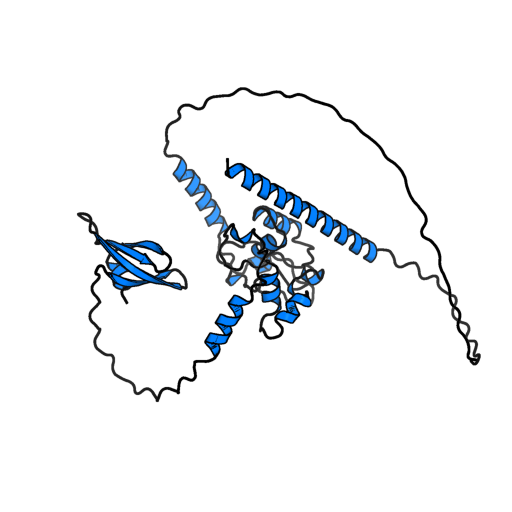496 -19.917 1.00 96.81 295 ARG A C 1
ATOM 2252 O O . ARG A 1 295 ? 14.432 -15.436 -19.275 1.00 96.81 295 ARG A O 1
ATOM 2259 N N . LYS A 1 296 ? 14.063 -13.229 -19.521 1.00 96.19 296 LYS A N 1
ATOM 2260 C CA . LYS A 1 296 ? 14.788 -12.799 -18.322 1.00 96.19 296 LYS A CA 1
ATOM 2261 C C . LYS A 1 296 ? 13.858 -12.701 -17.115 1.00 96.19 296 LYS A C 1
ATOM 2263 O O . LYS A 1 296 ? 12.662 -12.419 -17.230 1.00 96.19 296 LYS A O 1
ATOM 2268 N N . LYS A 1 297 ? 14.390 -12.988 -15.927 1.00 95.25 297 LYS A N 1
ATOM 2269 C CA . LYS A 1 297 ? 13.647 -12.905 -14.664 1.00 95.25 297 LYS A CA 1
ATOM 2270 C C . LYS A 1 297 ? 13.995 -11.617 -13.928 1.00 95.25 297 LYS A C 1
ATOM 2272 O O . LYS A 1 297 ? 15.103 -11.487 -13.420 1.00 95.25 297 LYS A O 1
ATOM 2277 N N . PHE A 1 298 ? 13.012 -10.740 -13.747 1.00 91.56 298 PHE A N 1
ATOM 2278 C CA . PHE A 1 298 ? 13.138 -9.552 -12.905 1.00 91.56 298 PHE A CA 1
ATOM 2279 C C . PHE A 1 298 ? 12.300 -9.717 -11.638 1.00 91.56 298 PHE A C 1
ATOM 2281 O O . PHE A 1 298 ? 11.064 -9.778 -11.656 1.00 91.56 298 PHE A O 1
ATOM 2288 N N . GLY A 1 299 ? 12.988 -9.849 -10.503 1.00 92.31 299 GLY A N 1
ATOM 2289 C CA . GLY A 1 299 ? 12.366 -10.122 -9.211 1.00 92.31 299 GLY A CA 1
ATOM 2290 C C . GLY A 1 299 ? 11.550 -11.420 -9.220 1.00 92.31 299 GLY A C 1
ATOM 2291 O O . GLY A 1 299 ? 12.096 -12.521 -9.154 1.00 92.31 299 GLY A O 1
ATOM 2292 N N . THR A 1 300 ? 10.221 -11.296 -9.265 1.00 92.62 300 THR A N 1
ATOM 2293 C CA . THR A 1 300 ? 9.284 -12.439 -9.224 1.00 92.62 300 THR A CA 1
ATOM 2294 C C . THR A 1 300 ? 8.637 -12.766 -10.568 1.00 92.62 300 THR A C 1
ATOM 2296 O O . THR A 1 300 ? 7.888 -13.739 -10.650 1.00 92.62 300 THR A O 1
ATOM 2299 N N . ARG A 1 301 ? 8.906 -11.982 -11.617 1.00 93.75 301 ARG A N 1
ATOM 2300 C CA . ARG A 1 301 ? 8.262 -12.121 -12.927 1.00 93.75 301 ARG A CA 1
ATOM 2301 C C . ARG A 1 301 ? 9.290 -12.440 -14.005 1.00 93.75 301 ARG A C 1
ATOM 2303 O O . ARG A 1 301 ? 10.456 -12.082 -13.884 1.00 93.75 301 ARG A O 1
ATOM 2310 N N . PHE A 1 302 ? 8.835 -13.145 -15.033 1.00 95.62 302 PHE A N 1
ATOM 2311 C CA . PHE A 1 302 ? 9.596 -13.363 -16.255 1.00 95.62 302 PHE A CA 1
ATOM 2312 C C . PHE A 1 302 ? 9.067 -12.423 -17.325 1.00 95.62 302 PHE A C 1
ATOM 2314 O O . PHE A 1 302 ? 7.851 -12.307 -17.479 1.00 95.62 302 PHE A O 1
ATOM 2321 N N . PHE A 1 303 ? 9.985 -11.803 -18.044 1.00 96.81 303 PHE A N 1
ATOM 2322 C CA . PHE A 1 303 ? 9.708 -10.889 -19.135 1.00 96.81 303 PHE A CA 1
ATOM 2323 C C . PHE A 1 303 ? 10.253 -11.520 -20.401 1.00 96.81 303 PHE A C 1
ATOM 2325 O O . PHE A 1 303 ? 11.329 -12.120 -20.382 1.00 96.81 303 PHE A O 1
ATOM 2332 N N . LYS A 1 304 ? 9.457 -11.463 -21.463 1.00 97.69 304 LYS A N 1
ATOM 2333 C CA . LYS A 1 304 ? 9.840 -11.965 -22.775 1.00 97.69 304 LYS A CA 1
ATOM 2334 C C . LYS A 1 304 ? 10.323 -10.793 -23.601 1.00 97.69 304 LYS A C 1
ATOM 2336 O O . LYS A 1 304 ? 9.667 -9.754 -23.606 1.00 97.69 304 LYS A O 1
ATOM 2341 N N . GLY A 1 305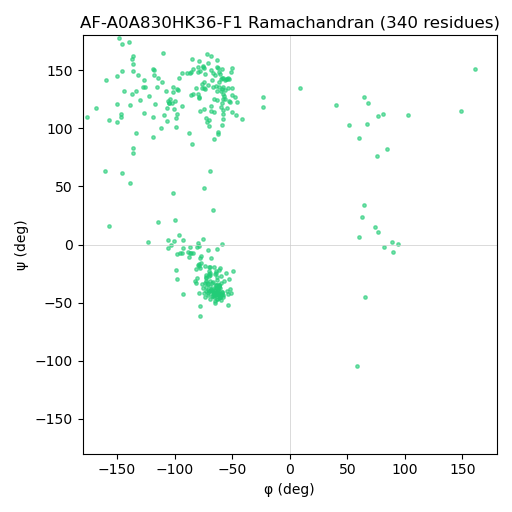 ? 11.447 -10.978 -24.265 1.00 97.62 305 GLY A N 1
ATOM 2342 C CA . GLY A 1 305 ? 12.001 -9.998 -25.178 1.00 97.62 305 GLY A CA 1
ATOM 2343 C C . GLY A 1 305 ? 12.573 -10.660 -26.414 1.00 97.62 305 GLY A C 1
ATOM 2344 O O . GLY A 1 305 ? 12.624 -11.889 -26.515 1.00 97.62 305 GLY A O 1
ATOM 2345 N N . THR A 1 306 ? 12.989 -9.826 -27.352 1.00 97.94 306 THR A N 1
ATOM 2346 C CA . THR A 1 306 ? 13.653 -10.249 -28.583 1.00 97.94 306 THR A CA 1
ATOM 2347 C C . THR A 1 306 ? 14.971 -9.505 -28.699 1.00 97.94 306 THR A C 1
ATOM 2349 O O . THR A 1 306 ? 15.005 -8.297 -28.472 1.00 97.94 306 THR A O 1
ATOM 2352 N N . VAL A 1 307 ? 16.042 -10.215 -29.052 1.00 98.12 307 VAL A N 1
ATOM 2353 C CA . VAL A 1 307 ? 17.331 -9.585 -29.366 1.00 98.12 307 VAL A CA 1
ATOM 2354 C C . VAL A 1 307 ? 17.173 -8.809 -30.668 1.00 98.12 307 VAL A C 1
ATOM 2356 O O . VAL A 1 307 ? 16.917 -9.411 -31.710 1.00 98.12 307 VAL A O 1
ATOM 2359 N N . THR A 1 308 ? 17.295 -7.490 -30.628 1.00 98.06 308 THR A N 1
ATOM 2360 C CA . THR A 1 308 ? 17.138 -6.622 -31.804 1.00 98.06 308 THR A CA 1
ATOM 2361 C C . THR A 1 308 ? 18.475 -6.249 -32.424 1.00 98.06 308 THR A C 1
ATOM 2363 O O . THR A 1 308 ? 18.551 -6.105 -33.643 1.00 98.06 308 THR A O 1
ATOM 2366 N N . GLU A 1 309 ? 19.535 -6.169 -31.621 1.00 97.62 309 GLU A N 1
ATOM 2367 C CA . GLU A 1 309 ? 20.872 -5.815 -32.089 1.00 97.62 309 GLU A CA 1
ATOM 2368 C C . GLU A 1 309 ? 21.957 -6.560 -31.299 1.00 97.62 309 GLU A C 1
ATOM 2370 O O . GLU A 1 309 ? 21.779 -6.910 -30.131 1.00 97.62 309 GLU A O 1
ATOM 2375 N N . LEU A 1 310 ? 23.078 -6.831 -31.970 1.00 97.44 310 LEU A N 1
ATOM 2376 C CA . LEU A 1 310 ? 24.295 -7.392 -31.391 1.00 97.44 310 LEU A CA 1
ATOM 2377 C C . LEU A 1 310 ? 25.475 -6.529 -31.839 1.00 97.44 310 LEU A C 1
ATOM 2379 O O . LEU A 1 310 ? 25.701 -6.391 -33.042 1.00 97.44 310 LEU A O 1
ATOM 2383 N N . TRP A 1 311 ? 26.253 -6.001 -30.899 1.00 96.50 311 TRP A N 1
ATOM 2384 C CA . TRP A 1 311 ? 27.488 -5.277 -31.206 1.00 96.50 311 TRP A CA 1
ATOM 2385 C C . TRP A 1 311 ? 28.612 -5.671 -30.260 1.00 96.50 311 TRP A C 1
ATOM 2387 O O . TRP A 1 311 ? 28.398 -6.208 -29.174 1.00 96.50 311 TRP A O 1
ATOM 2397 N N . GLN A 1 312 ? 29.837 -5.411 -30.697 1.00 96.56 312 GLN A N 1
ATOM 2398 C CA . GLN A 1 312 ? 31.036 -5.643 -29.913 1.00 96.56 312 GLN A CA 1
ATOM 2399 C C . GLN A 1 312 ? 31.982 -4.466 -30.117 1.00 96.56 312 GLN A C 1
ATOM 2401 O O . GLN A 1 312 ? 32.400 -4.195 -31.246 1.00 96.56 312 GLN A O 1
ATOM 2406 N N . GLU A 1 313 ? 32.328 -3.777 -29.033 1.00 92.06 313 GLU A N 1
ATOM 2407 C CA . GLU A 1 313 ? 33.380 -2.769 -29.076 1.00 92.06 313 GLU A CA 1
ATOM 2408 C C . GLU A 1 313 ? 34.769 -3.434 -29.019 1.00 92.06 313 GLU A C 1
ATOM 2410 O O . GLU A 1 313 ? 34.931 -4.501 -28.415 1.00 92.06 313 GLU A O 1
ATOM 2415 N N . PRO A 1 314 ? 35.802 -2.856 -29.660 1.00 93.62 314 PRO A N 1
ATOM 2416 C CA . PRO A 1 314 ? 37.148 -3.416 -29.625 1.00 93.62 314 PRO A CA 1
ATOM 2417 C C . PRO A 1 314 ? 37.680 -3.543 -28.190 1.00 93.62 314 PRO A C 1
ATOM 2419 O O . PRO A 1 314 ? 37.980 -2.547 -27.537 1.00 93.62 314 PRO A O 1
ATOM 2422 N N . GLY A 1 315 ? 37.856 -4.781 -27.726 1.00 92.25 315 GLY A N 1
ATOM 2423 C CA . GLY A 1 315 ? 38.334 -5.079 -26.372 1.00 92.25 315 GLY A CA 1
ATOM 2424 C C . GLY A 1 315 ? 37.231 -5.326 -25.339 1.00 92.25 315 GLY A C 1
ATOM 2425 O O . GLY A 1 315 ? 37.564 -5.625 -24.195 1.00 92.25 315 GLY A O 1
ATOM 2426 N N . GLU A 1 316 ? 35.958 -5.264 -25.734 1.00 92.06 316 GLU A N 1
ATOM 2427 C CA . GLU A 1 316 ? 34.811 -5.583 -24.879 1.00 92.06 316 GLU A CA 1
ATOM 2428 C C . GLU A 1 316 ? 34.112 -6.885 -25.308 1.00 92.06 316 GLU A C 1
ATOM 2430 O O . GLU A 1 316 ? 34.341 -7.441 -26.392 1.00 92.06 316 GLU A O 1
ATOM 2435 N N . GLU A 1 317 ? 33.271 -7.409 -24.418 1.00 91.56 317 GLU A N 1
ATOM 2436 C CA . GLU A 1 317 ? 32.432 -8.572 -24.699 1.00 91.56 317 GLU A CA 1
ATOM 2437 C C . GLU A 1 317 ? 31.252 -8.192 -25.605 1.00 91.56 317 GLU A C 1
ATOM 2439 O O . GLU A 1 317 ? 30.786 -7.053 -25.623 1.00 91.56 317 GLU A O 1
ATOM 2444 N N . LEU A 1 318 ? 30.759 -9.164 -26.379 1.00 95.06 318 LEU A N 1
ATOM 2445 C CA . LEU A 1 318 ? 29.578 -8.979 -27.220 1.00 95.06 318 LEU A CA 1
ATOM 2446 C C . LEU A 1 318 ? 28.387 -8.552 -26.344 1.00 95.06 318 LEU A C 1
ATOM 2448 O O . LEU A 1 318 ? 28.075 -9.205 -25.349 1.00 95.06 318 LEU A O 1
ATOM 2452 N N . THR A 1 319 ? 27.713 -7.480 -26.741 1.00 96.88 319 THR A N 1
ATOM 2453 C CA . THR A 1 319 ? 26.525 -6.948 -26.071 1.00 96.88 319 THR A CA 1
ATOM 2454 C C . THR A 1 319 ? 25.299 -7.170 -26.949 1.00 96.88 319 THR A C 1
ATOM 2456 O O . THR A 1 319 ? 25.365 -7.057 -28.175 1.00 96.88 319 THR A O 1
ATOM 2459 N N . ALA A 1 320 ? 24.188 -7.539 -26.318 1.00 97.75 320 ALA A N 1
ATOM 2460 C CA . ALA A 1 320 ? 22.907 -7.801 -26.951 1.00 97.75 320 ALA A CA 1
ATOM 2461 C C . ALA A 1 320 ? 21.850 -6.822 -26.454 1.00 97.75 320 ALA A C 1
ATOM 2463 O O . ALA A 1 320 ? 21.531 -6.815 -25.266 1.00 97.75 320 ALA A O 1
ATOM 2464 N N . HIS A 1 321 ? 21.268 -6.060 -27.373 1.00 98.06 321 HIS A N 1
ATOM 2465 C CA . HIS A 1 321 ? 20.133 -5.196 -27.081 1.00 98.06 321 HIS A CA 1
ATOM 2466 C C . HIS A 1 321 ? 18.833 -5.972 -27.201 1.00 98.06 321 HIS A C 1
ATOM 2468 O O . HIS A 1 321 ? 18.587 -6.669 -28.193 1.00 98.06 321 HIS A O 1
ATOM 2474 N N . ILE A 1 322 ? 18.014 -5.886 -26.160 1.00 98.00 322 ILE A N 1
ATOM 2475 C CA . ILE A 1 322 ? 16.784 -6.650 -26.011 1.00 98.00 322 ILE A CA 1
ATOM 2476 C C . ILE A 1 322 ? 15.626 -5.683 -25.840 1.00 98.00 322 ILE A C 1
ATOM 2478 O O . ILE A 1 322 ? 15.626 -4.860 -24.929 1.00 98.00 322 ILE A O 1
ATOM 2482 N N . VAL A 1 323 ? 14.600 -5.866 -26.668 1.00 98.19 323 VAL A N 1
ATOM 2483 C CA . VAL A 1 323 ? 13.320 -5.163 -26.539 1.00 98.19 323 VAL A CA 1
ATOM 2484 C C . VAL A 1 323 ? 12.286 -6.128 -25.973 1.00 98.19 323 VAL A C 1
ATOM 2486 O O . VAL A 1 323 ? 12.039 -7.200 -26.542 1.00 98.19 323 VAL A O 1
ATOM 2489 N N . TYR A 1 324 ? 11.697 -5.771 -24.836 1.00 98.00 324 TYR A N 1
ATOM 2490 C CA . TYR A 1 324 ? 10.690 -6.566 -24.140 1.00 98.00 324 TYR A CA 1
ATOM 2491 C C . TYR A 1 324 ? 9.273 -6.313 -24.685 1.00 98.00 324 TYR A C 1
ATOM 2493 O O . TYR A 1 324 ? 8.990 -5.300 -25.320 1.00 98.00 324 TYR A O 1
ATOM 2501 N N . GLU A 1 325 ? 8.346 -7.249 -24.446 1.00 96.62 325 GLU A N 1
ATOM 2502 C CA . GLU A 1 325 ? 6.945 -7.144 -24.902 1.00 96.62 325 GLU A CA 1
ATOM 2503 C C . GLU A 1 325 ? 6.190 -5.920 -24.336 1.00 96.62 325 GLU A C 1
ATOM 2505 O O . GLU A 1 325 ? 5.161 -5.528 -24.888 1.00 96.62 325 GLU A O 1
ATOM 2510 N N . ASP A 1 326 ? 6.658 -5.332 -23.232 1.00 95.50 326 ASP A N 1
ATOM 2511 C CA . ASP A 1 326 ? 6.111 -4.106 -22.640 1.00 95.50 326 ASP A CA 1
ATOM 2512 C C . ASP A 1 326 ? 6.708 -2.814 -23.223 1.00 95.50 326 ASP A C 1
ATOM 2514 O O . ASP A 1 326 ? 6.222 -1.731 -22.894 1.00 95.50 326 ASP A O 1
ATOM 2518 N N . GLY A 1 327 ? 7.672 -2.930 -24.142 1.00 97.00 327 GLY A N 1
ATOM 2519 C CA . GLY A 1 327 ? 8.333 -1.810 -24.810 1.00 97.00 327 GLY A CA 1
ATOM 2520 C C . GLY A 1 327 ? 9.559 -1.273 -24.075 1.00 97.00 327 GLY A C 1
ATOM 2521 O O . GLY A 1 327 ? 10.145 -0.306 -24.552 1.00 97.00 327 GLY A O 1
ATOM 2522 N N . ASP A 1 328 ? 9.945 -1.878 -22.947 1.00 96.88 328 ASP A N 1
ATOM 2523 C CA . ASP A 1 328 ? 11.204 -1.559 -22.276 1.00 96.88 328 ASP A CA 1
ATOM 2524 C C . ASP A 1 328 ? 12.389 -2.167 -23.046 1.00 96.88 328 ASP A C 1
ATOM 2526 O O . ASP A 1 328 ? 12.272 -3.210 -23.698 1.00 96.88 328 ASP A O 1
ATOM 2530 N N . GLU A 1 329 ? 13.548 -1.522 -22.939 1.00 97.56 329 GLU A N 1
ATOM 2531 C CA . GLU A 1 329 ? 14.773 -1.885 -23.654 1.00 97.56 329 GLU A CA 1
ATOM 2532 C C . GLU A 1 329 ? 15.936 -2.046 -22.662 1.00 97.56 329 GLU A C 1
ATOM 2534 O O . GLU A 1 329 ? 16.034 -1.302 -21.681 1.00 97.56 329 GLU A O 1
ATOM 2539 N N . GLU A 1 330 ? 16.810 -3.030 -22.881 1.00 97.38 330 GLU A N 1
ATOM 2540 C CA . GLU A 1 330 ? 17.973 -3.299 -22.024 1.00 97.38 330 GLU A CA 1
ATOM 2541 C C . GLU A 1 330 ? 19.133 -3.908 -22.827 1.00 97.38 330 GLU A C 1
ATOM 2543 O O . GLU A 1 330 ? 18.912 -4.736 -23.712 1.00 97.38 330 GLU A O 1
ATOM 2548 N N . ASP A 1 331 ? 20.365 -3.555 -22.455 1.00 97.62 331 ASP A N 1
ATOM 2549 C CA . ASP A 1 331 ? 21.596 -4.126 -23.006 1.00 97.62 33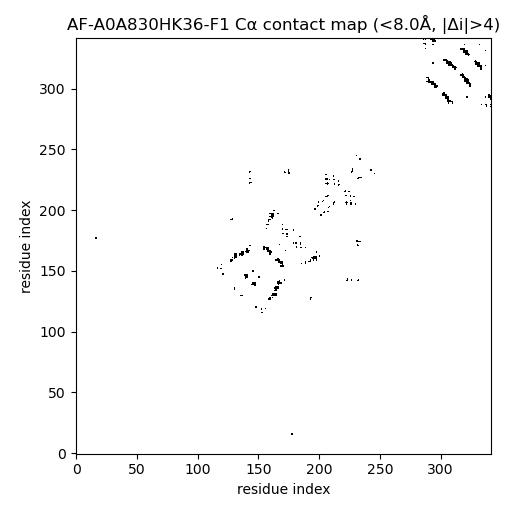1 ASP A CA 1
ATOM 2550 C C . ASP A 1 331 ? 22.160 -5.196 -22.067 1.00 97.62 331 ASP A C 1
ATOM 2552 O O . ASP A 1 331 ? 22.434 -4.926 -20.895 1.00 97.62 331 ASP A O 1
ATOM 2556 N N . LEU A 1 332 ? 22.347 -6.417 -22.574 1.00 96.25 332 LEU A N 1
ATOM 2557 C CA . LEU A 1 332 ? 22.911 -7.545 -21.828 1.00 96.25 332 LEU A CA 1
ATOM 2558 C C . LEU A 1 332 ? 24.255 -7.984 -22.392 1.00 96.25 332 LEU A C 1
ATOM 2560 O O . LEU A 1 332 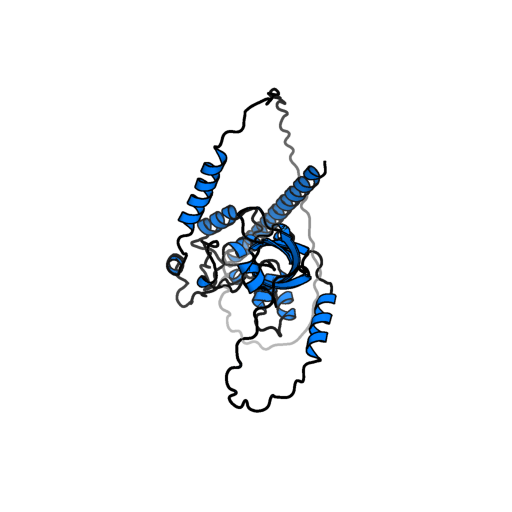? 24.430 -8.082 -23.604 1.00 96.25 332 LEU A O 1
ATOM 2564 N N . GLY A 1 333 ? 25.173 -8.376 -21.510 1.00 96.19 333 GLY A N 1
ATOM 2565 C CA . GLY A 1 333 ? 26.372 -9.103 -21.926 1.00 96.19 333 GLY A CA 1
ATOM 2566 C C . GLY A 1 333 ? 26.024 -10.464 -22.546 1.00 96.19 333 GLY A C 1
ATOM 2567 O O . GLY A 1 333 ? 25.005 -11.079 -22.214 1.00 96.19 333 GLY A O 1
ATOM 2568 N N . ALA A 1 334 ? 26.886 -10.965 -23.435 1.00 92.06 334 ALA A N 1
ATOM 2569 C CA . ALA A 1 334 ? 26.645 -12.184 -24.211 1.00 92.06 334 ALA A CA 1
ATOM 2570 C C . ALA A 1 334 ? 26.307 -13.412 -23.358 1.00 92.06 334 ALA A C 1
ATOM 2572 O O . ALA A 1 334 ? 25.462 -14.219 -23.749 1.00 92.06 334 ALA A O 1
ATOM 2573 N N . GLU A 1 335 ? 26.976 -13.581 -22.215 1.00 92.25 335 GLU A N 1
ATOM 2574 C CA . GLU A 1 335 ? 26.747 -14.722 -21.324 1.00 92.25 335 GLU A CA 1
ATOM 2575 C C . GLU A 1 335 ? 25.361 -14.665 -20.676 1.00 92.25 335 GLU A C 1
ATOM 2577 O O . GLU A 1 335 ? 24.633 -15.661 -20.667 1.00 92.25 335 GLU A O 1
ATOM 2582 N N . GLU A 1 336 ? 24.962 -13.486 -20.194 1.00 93.12 336 GLU A N 1
ATOM 2583 C CA . GLU A 1 336 ? 23.645 -13.275 -19.594 1.00 93.12 336 GLU A CA 1
ATOM 2584 C C . GLU A 1 336 ? 22.535 -13.445 -20.638 1.00 93.12 336 GLU A C 1
ATOM 2586 O O . GLU A 1 336 ? 21.531 -14.115 -20.378 1.00 93.12 336 GLU A O 1
ATOM 2591 N N . ALA A 1 337 ? 22.741 -12.911 -21.844 1.00 92.75 337 ALA A N 1
ATOM 2592 C CA . ALA A 1 337 ? 21.800 -13.043 -22.946 1.00 92.75 337 ALA A CA 1
ATOM 2593 C C . ALA A 1 337 ? 21.627 -14.511 -23.376 1.00 92.75 337 ALA A C 1
ATOM 2595 O O . ALA A 1 337 ? 20.492 -14.979 -23.472 1.00 92.75 337 ALA A O 1
ATOM 2596 N N . ARG A 1 338 ? 22.723 -15.274 -23.547 1.00 92.38 338 ARG A N 1
ATOM 2597 C CA . ARG A 1 338 ? 22.687 -16.721 -23.868 1.00 92.38 338 ARG A CA 1
ATOM 2598 C C . ARG A 1 338 ? 21.942 -17.528 -22.811 1.00 92.38 338 ARG A C 1
ATOM 2600 O O . ARG A 1 338 ? 21.159 -18.407 -23.160 1.00 92.38 338 ARG A O 1
ATOM 2607 N N . ALA A 1 339 ? 22.141 -17.214 -21.531 1.00 92.19 339 ALA A N 1
ATOM 2608 C CA . ALA A 1 339 ? 21.436 -17.876 -20.434 1.00 92.19 339 ALA A CA 1
ATOM 2609 C C . ALA A 1 339 ? 19.919 -17.606 -20.435 1.00 92.19 339 ALA A C 1
ATOM 2611 O O . ALA A 1 339 ? 19.159 -18.351 -19.811 1.00 92.19 339 ALA A O 1
ATOM 2612 N N . CYS A 1 340 ? 19.476 -16.552 -21.125 1.00 92.31 340 CYS A N 1
ATOM 2613 C CA . CYS A 1 340 ? 18.075 -16.168 -21.228 1.00 92.31 340 CYS A CA 1
ATOM 2614 C C . CYS A 1 340 ? 17.389 -16.649 -22.517 1.00 92.31 340 CYS A C 1
ATOM 2616 O O . CYS A 1 340 ? 16.172 -16.484 -22.604 1.00 92.31 340 CYS A O 1
ATOM 2618 N N . VAL A 1 341 ? 18.098 -17.218 -23.501 1.00 93.44 341 VAL A N 1
ATOM 2619 C CA . VAL A 1 341 ? 17.488 -17.713 -24.754 1.00 93.44 341 VAL A CA 1
ATOM 2620 C C . VAL A 1 341 ? 16.570 -18.909 -24.464 1.00 93.44 341 VAL A C 1
ATOM 2622 O O . VAL A 1 341 ? 16.925 -19.786 -23.673 1.00 93.44 341 VAL A O 1
ATOM 2625 N N . VAL A 1 342 ? 15.374 -18.927 -25.070 1.00 88.94 342 VAL A N 1
ATOM 2626 C CA . VAL A 1 342 ? 14.292 -19.897 -24.775 1.00 88.94 342 VAL A CA 1
ATOM 2627 C C . VAL A 1 342 ? 13.937 -20.783 -25.952 1.00 88.94 342 VAL A C 1
ATOM 2629 O O . VAL A 1 342 ? 13.887 -20.252 -27.082 1.00 88.94 342 VAL A O 1
#

Mean predicted aligned error: 20.7 Å

Foldseek 3Di:
DVVVVVVVVVVVVVVVLVVVVVVVVVVVVVVVVVVPDPDPPPPPDPDDDDDDDDDDDDDDDDDDDDDDDDDDDDDDDDDDDDDDDDDDDDDDDDDDDDDPPVVVVVCVVVVVLVVVQPPPPPPCVVVQDDEPPPAAADQAAQAQRHGSVNDHRDFRDWAAANHHNHIHTLLLQCQVSVDPDSVVSVVVRVVCRHHDHDCVNVCNQQLNPPVQLVVCVPPPCSSNSSSVLVLSDQPDPDPDPVSSDDDPDPPPCVVVVVVVVVVPDDPDDDDDDDDDDDDDPDDDQDADDFQFWFWDDDDHDIWIWTFHDWDDDVPGAIWTWIQTPVRDIDIDGRVRRSVGGD

Organism: NCBI:txid41880

Solvent-accessible surface area (backbone atoms only — not comparable to full-atom values): 22177 Å² total; per-residue (Å²): 124,73,69,63,58,54,53,52,55,50,52,53,50,52,54,51,50,53,51,53,51,52,53,51,50,51,54,49,52,56,53,52,54,61,73,65,52,74,73,75,78,76,73,80,70,77,80,82,77,89,71,91,75,81,87,81,92,84,83,90,83,89,82,84,89,83,89,89,80,86,85,85,81,83,87,83,89,79,90,81,83,92,80,83,93,77,85,80,81,91,79,86,85,79,88,83,80,95,66,91,62,66,63,65,54,51,51,51,53,53,53,55,52,54,69,71,46,63,77,80,65,73,68,64,68,71,72,48,71,78,47,41,93,97,43,70,63,58,74,33,24,65,56,76,61,49,35,61,90,71,54,80,80,80,63,84,64,63,42,54,22,49,80,42,30,50,30,39,40,43,66,40,49,29,48,65,72,66,50,95,48,71,64,62,41,50,52,51,40,65,76,39,50,78,70,31,72,40,49,67,80,72,71,68,27,48,58,72,35,63,76,51,33,61,79,29,72,88,50,100,52,31,46,44,52,19,21,40,75,71,51,34,35,70,95,54,96,65,94,50,78,74,71,78,52,80,78,81,82,80,88,66,72,74,70,58,58,62,60,58,67,65,71,75,76,79,92,72,84,82,81,79,87,85,73,94,72,80,85,74,80,84,74,82,80,72,79,84,48,72,70,38,47,30,51,48,73,60,94,92,44,76,46,51,28,33,27,74,42,74,52,62,56,96,94,54,70,47,34,34,34,31,42,31,82,87,71,53,76,51,80,33,50,50,69,62,46,42,74,19,54,113

Nearest PDB structures (foldseek):
  6hq9-assembly2_B  TM=8.213E-01  e=8.446E-02  Homo sapiens
  7q08-assembly1_F  TM=7.354E-01  e=4.942E-01  Candida albicans SC5314
  7oyb-assembly1_E2  TM=6.618E-01  e=7.916E-01  Danio rerio
  8ovj-assembly1_SE  TM=6.567E-01  e=7.916E-01  Leishmania major strain Friedlin
  5oql-assembly1_m  TM=7.172E-01  e=1.427E+00  Thermochaetoides thermophila DSM 1495

InterPro domains:
  IPR047365 PTM/DIR17-like, Tudor domain [PF21743] (291-336)

Secondary structure (DSSP, 8-state):
-HHHHHHHHHHHHHHHHHHHHHHHHHHHHHHHHHHTSPPP----PPP---------------------------------------PPPP---------TTHHHHHHHHHHHHHHTTS---SGGGGGSPPPPTT-PPPSB-TTT--BGGG--SS----EE-SSSS-EE-HHHHHHHHT-SSHHHHHHHHHHTTTTPPPTTTTT--GGG-HHHHHHTTTSS-HHHHHHHHTTSS-SSSS--GGGGS--S----THHHHHHHHTTSS--PPPPPPPP-PPPPPPPPPPP--TT-EEEEEETTEEEEEEEEEEE--TTS--EEEEEETTS-EEEEEHHHHHHHB-

pLDDT: mean 71.33, std 22.81, range [32.53, 98.19]

Radius of gyration: 33.1 Å; Cα contacts (8 Å, |Δi|>4): 283; chains: 1; bounding box: 99×93×80 Å